Protein AF-0000000066325131 (afdb_homodimer)

Solvent-accessible surface area (backbone atoms only — not comparable to full-atom values): 12043 Å² total; per-residue (Å²): 128,71,64,37,83,42,82,44,78,46,87,91,38,82,44,80,43,70,42,31,76,89,44,47,67,56,50,52,51,15,43,53,51,50,37,52,50,49,52,54,47,31,70,72,68,66,55,76,54,61,57,61,45,47,51,54,47,33,35,52,47,41,39,50,35,54,53,43,50,50,51,32,51,50,40,51,52,49,38,51,51,51,50,50,51,42,52,51,51,49,51,53,53,50,54,56,50,54,57,51,56,65,68,64,58,72,80,78,123,128,70,65,38,82,41,80,42,75,46,87,92,36,82,43,78,44,74,43,31,77,91,44,47,66,56,50,50,49,16,42,52,50,49,36,51,49,48,53,51,47,31,70,73,68,65,54,77,54,62,58,61,45,46,51,52,49,32,35,51,48,42,38,49,35,54,51,42,52,50,53,32,50,51,42,51,51,51,39,52,53,51,51,50,50,42,53,50,52,50,51,52,52,50,54,56,50,55,56,50,57,66,68,62,58,74,80,80,122

Sequence (218 aa):
MSAQPVDIQIFGRSLRVNCPPEQRDALNQAADELNQRLQDLKVRTRVTNTEQLVFIAALNICYELAQEKVKTRDYAANMEQRIRMLQQTIEQALLEQGRISERAEPKFEMSAQPVDIQIFGRSLRVNCPPEQRDALNQAADELNQRLQDLKVRTRVTNTEQLVFIAALNICYELAQEKVKTRDYAANMEQRIRMLQQTIEQALLEQGRISERAEPKFE

Radius of gyration: 28.04 Å; Cα contacts (8 Å, |Δi|>4): 199; chains: 2; bounding box: 51×92×58 Å

InterPro domains:
  IPR007838 Cell division protein ZapA-like [PF05164] (6-90)
  IPR007838 Cell division protein ZapA-like [PTHR34981] (1-102)
  IPR023771 Cell division protein ZapA, eubacteria [MF_02012] (1-109)
  IPR036192 Cell division protein ZapA-like superfamily [SSF102829] (6-94)
  IPR042233 Cell division protein ZapA, N-terminal [G3DSA:3.30.160.880] (1-47)

Nearest PDB structures (foldseek):
  4p1m-assembly1_A-2  TM=8.450E-01  e=9.666E-13  Escherichia coli
  4p1m-assembly1_B-2  TM=8.619E-01  e=3.207E-12  Escherichia coli
  1t3u-assembly1_D  TM=7.037E-01  e=2.549E-04  Pseudomonas aeruginosa PAO1
  1t3u-assembly1_C  TM=7.014E-01  e=2.549E-04  Pseudomonas aeruginosa PAO1
  8ipb-assembly1_ka  TM=4.561E-01  e=9.244E-01  Triticum aestivum

Foldseek 3Di:
DFWDWDWDDAPNDIDIDTDDPVCVVVVVVVRVVLNVLLVVQCVVVVDDDSVVSSVVSVVVVVVVVVVVVVVVVVVVVVVVVVVVVVVVVVVVVVVVVVVVVVVPPPPPD/DFWDWDWDDAPNDIDIDTDDPVCVVVVVVVRVVLNVLLVVQCVVVVDDDSVVSSVVSVVVVVVVVVVVVVVVVVVVVVVVVVVVVVVVVVVVVVVVVVVVVVVPPPPPD

Structure (mmCIF, N/CA/C/O backbone):
data_AF-0000000066325131-model_v1
#
loop_
_entity.id
_entity.type
_entity.pdbx_description
1 polymer 'Cell division protein ZapA'
#
loop_
_atom_site.group_PDB
_atom_site.id
_atom_site.type_symbol
_atom_site.label_atom_id
_atom_site.label_alt_id
_atom_site.label_comp_id
_atom_site.label_asym_id
_atom_site.label_entity_id
_atom_site.label_seq_id
_atom_site.pdbx_PDB_ins_code
_atom_site.Cartn_x
_atom_site.Cartn_y
_atom_site.Cartn_z
_atom_site.occupancy
_atom_site.B_iso_or_equiv
_atom_site.auth_seq_id
_atom_site.auth_comp_id
_atom_site.auth_asym_id
_atom_site.auth_atom_id
_atom_site.pdbx_PDB_model_num
ATOM 1 N N . MET A 1 1 ? 25.656 0.29 -2.34 1 62.19 1 MET A N 1
ATOM 2 C CA . MET A 1 1 ? 25.891 -1.152 -2.365 1 62.19 1 MET A CA 1
ATOM 3 C C . MET A 1 1 ? 24.922 -1.837 -3.32 1 62.19 1 MET A C 1
ATOM 5 O O . MET A 1 1 ? 23.766 -1.401 -3.467 1 62.19 1 MET A O 1
ATOM 9 N N . SER A 1 2 ? 25.391 -2.732 -4.234 1 83.12 2 SER A N 1
ATOM 10 C CA . SER A 1 2 ? 24.688 -3.26 -5.402 1 83.12 2 SER A CA 1
ATOM 11 C C . SER A 1 2 ? 23.688 -4.34 -5.004 1 83.12 2 SER A C 1
ATOM 13 O O . SER A 1 2 ? 23.828 -4.969 -3.955 1 83.12 2 SER A O 1
ATOM 15 N N . ALA A 1 3 ? 22.625 -4.469 -5.629 1 87.38 3 ALA A N 1
ATOM 16 C CA . ALA A 1 3 ? 21.625 -5.516 -5.402 1 87.38 3 ALA A CA 1
ATOM 17 C C . ALA A 1 3 ? 22.25 -6.902 -5.555 1 87.38 3 ALA A C 1
ATOM 19 O O . ALA A 1 3 ? 23.094 -7.117 -6.426 1 87.38 3 ALA A O 1
ATOM 20 N N . GLN A 1 4 ? 22.094 -7.738 -4.527 1 91.56 4 GLN A N 1
ATOM 21 C CA . GLN A 1 4 ? 22.578 -9.117 -4.539 1 91.56 4 GLN A CA 1
ATOM 22 C C . GLN A 1 4 ? 21.406 -10.102 -4.527 1 91.56 4 GLN A C 1
ATOM 24 O O . GLN A 1 4 ? 20.359 -9.82 -3.955 1 91.56 4 GLN A O 1
ATOM 29 N N . PRO A 1 5 ? 21.703 -11.258 -5.102 1 94.12 5 PRO A N 1
ATOM 30 C CA . PRO A 1 5 ? 20.641 -12.266 -5.086 1 94.12 5 PRO A CA 1
ATOM 31 C C . PRO A 1 5 ? 20.375 -12.828 -3.691 1 94.12 5 PRO A C 1
ATOM 33 O O . PRO A 1 5 ? 21.328 -13.125 -2.953 1 94.12 5 PRO A O 1
ATOM 36 N N . VAL A 1 6 ? 19.141 -12.93 -3.328 1 95 6 VAL A N 1
ATOM 37 C CA . VAL A 1 6 ? 18.703 -13.469 -2.043 1 95 6 VAL A CA 1
ATOM 38 C C . VAL A 1 6 ? 17.656 -14.547 -2.264 1 95 6 VAL A C 1
ATOM 40 O O . VAL A 1 6 ? 16.688 -14.336 -2.998 1 95 6 VAL A O 1
ATOM 43 N N . ASP A 1 7 ? 17.859 -15.703 -1.627 1 95.06 7 ASP A N 1
ATOM 44 C CA . ASP A 1 7 ? 16.875 -16.781 -1.665 1 95.06 7 ASP A CA 1
ATOM 45 C C . ASP A 1 7 ? 15.867 -16.625 -0.532 1 95.06 7 ASP A C 1
ATOM 47 O O . ASP A 1 7 ? 16.25 -16.5 0.634 1 95.06 7 ASP A O 1
ATOM 51 N N . ILE A 1 8 ? 14.586 -16.703 -0.924 1 95.31 8 ILE A N 1
ATOM 52 C CA . ILE A 1 8 ? 13.547 -16.562 0.093 1 95.31 8 ILE A CA 1
ATOM 53 C C . ILE A 1 8 ? 12.477 -17.641 -0.123 1 95.31 8 ILE A C 1
ATOM 55 O O . ILE A 1 8 ? 12.242 -18.062 -1.254 1 95.31 8 ILE A O 1
ATOM 59 N N . GLN A 1 9 ? 11.953 -18.094 1.03 1 95.75 9 GLN A N 1
ATOM 60 C CA . GLN A 1 9 ? 10.867 -19.062 0.999 1 95.75 9 GLN A CA 1
ATOM 61 C C . GLN A 1 9 ? 9.531 -18.406 1.348 1 95.75 9 GLN A C 1
ATOM 63 O O . GLN A 1 9 ? 9.391 -17.797 2.408 1 95.75 9 GLN A O 1
ATOM 68 N N . ILE A 1 10 ? 8.617 -18.562 0.45 1 97.19 10 ILE A N 1
ATOM 69 C CA . ILE A 1 10 ? 7.285 -18.016 0.685 1 97.19 10 ILE A CA 1
ATOM 70 C C . ILE A 1 10 ? 6.223 -19.062 0.383 1 97.19 10 ILE A C 1
ATOM 72 O O . ILE A 1 10 ? 6.105 -19.531 -0.755 1 97.19 10 ILE A O 1
ATOM 76 N N . PHE A 1 11 ? 5.398 -19.391 1.372 1 97.31 11 PHE A N 1
ATOM 77 C CA . PHE A 1 11 ? 4.27 -20.297 1.243 1 97.31 11 PHE A CA 1
ATOM 78 C C . PHE A 1 11 ? 4.699 -21.609 0.583 1 97.31 11 PHE A C 1
ATOM 80 O O . PHE A 1 11 ? 4.043 -22.078 -0.345 1 97.31 11 PHE A O 1
ATOM 87 N N . GLY A 1 12 ? 5.859 -22.047 0.959 1 94.62 12 GLY A N 1
ATOM 88 C CA . GLY A 1 12 ? 6.383 -23.328 0.502 1 94.62 12 GLY A CA 1
ATOM 89 C C . GLY A 1 12 ? 7.121 -23.234 -0.819 1 94.62 12 GLY A C 1
ATOM 90 O O . GLY A 1 12 ? 7.574 -24.234 -1.36 1 94.62 12 GLY A O 1
ATOM 91 N N . ARG A 1 13 ? 7.25 -21.984 -1.302 1 95.56 13 ARG A N 1
ATOM 92 C CA . ARG A 1 13 ? 7.949 -21.781 -2.566 1 95.56 13 ARG A CA 1
ATOM 93 C C . ARG A 1 13 ? 9.273 -21.062 -2.348 1 95.56 13 ARG A C 1
ATOM 95 O O . ARG A 1 13 ? 9.359 -20.141 -1.526 1 95.56 13 ARG A O 1
ATOM 102 N N . SER A 1 14 ? 10.258 -21.516 -3.135 1 95 14 SER A N 1
ATOM 103 C CA . SER A 1 14 ? 11.555 -20.859 -3.09 1 95 14 SER A CA 1
ATOM 104 C C . SER A 1 14 ? 11.695 -19.844 -4.215 1 95 14 SER A C 1
ATOM 106 O O . SER A 1 14 ? 11.477 -20.156 -5.383 1 95 14 SER A O 1
ATOM 108 N N . LEU A 1 15 ? 12.078 -18.594 -3.836 1 94.81 15 LEU A N 1
ATOM 109 C CA . LEU A 1 15 ? 12.234 -17.5 -4.781 1 94.81 15 LEU A CA 1
ATOM 110 C C . LEU A 1 15 ? 13.617 -16.859 -4.652 1 94.81 15 LEU A C 1
ATOM 112 O O . LEU A 1 15 ? 14.164 -16.781 -3.549 1 94.81 15 LEU A O 1
ATOM 116 N N . ARG A 1 16 ? 14.164 -16.547 -5.766 1 93.38 16 ARG A N 1
ATOM 117 C CA . ARG A 1 16 ? 15.406 -15.773 -5.785 1 93.38 16 ARG A CA 1
ATOM 118 C C . ARG A 1 16 ? 15.156 -14.344 -6.242 1 93.38 16 ARG A C 1
ATOM 120 O O . ARG A 1 16 ? 14.633 -14.117 -7.34 1 93.38 16 ARG A O 1
ATOM 127 N N . VAL A 1 17 ? 15.469 -13.367 -5.387 1 94.44 17 VAL A N 1
ATOM 128 C CA . VAL A 1 17 ? 15.219 -11.961 -5.703 1 94.44 17 VAL A CA 1
ATOM 129 C C . VAL A 1 17 ? 16.484 -11.141 -5.43 1 94.44 17 VAL A C 1
ATOM 131 O O . VAL A 1 17 ? 17.266 -11.477 -4.539 1 94.44 17 VAL A O 1
ATOM 134 N N . ASN A 1 18 ? 16.719 -10.094 -6.234 1 93.44 18 ASN A N 1
ATOM 135 C CA . ASN A 1 18 ? 17.828 -9.18 -6.004 1 93.44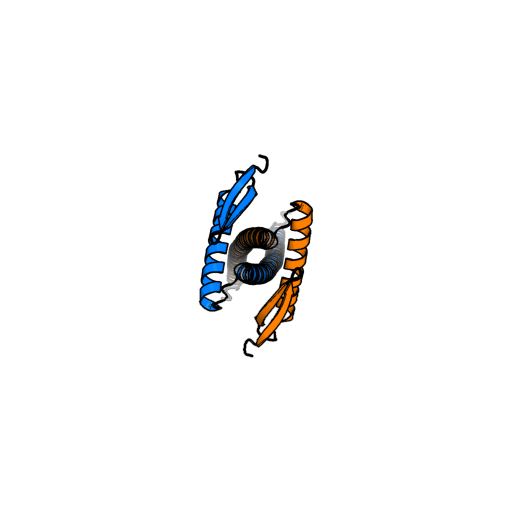 18 ASN A CA 1
ATOM 136 C C . ASN A 1 18 ? 17.469 -8.086 -5.004 1 93.44 18 ASN A C 1
ATOM 138 O O . ASN A 1 18 ? 16.438 -7.426 -5.148 1 93.44 18 ASN A O 1
ATOM 142 N N . CYS A 1 19 ? 18.297 -7.93 -3.988 1 94.94 19 CYS A N 1
ATOM 143 C CA . CYS A 1 19 ? 17.984 -6.969 -2.932 1 94.94 19 CYS A CA 1
ATOM 144 C C . CYS A 1 19 ? 19.266 -6.34 -2.385 1 94.94 19 CYS A C 1
ATOM 146 O O . CYS A 1 19 ? 20.234 -7.047 -2.088 1 94.94 19 CYS A O 1
ATOM 148 N N . PRO A 1 20 ? 19.266 -5.051 -2.311 1 93.81 20 PRO A N 1
ATOM 149 C CA . PRO A 1 20 ? 20.375 -4.438 -1.59 1 93.81 20 PRO A CA 1
ATOM 150 C C . PRO A 1 20 ? 20.453 -4.887 -0.133 1 93.81 20 PRO A C 1
ATOM 152 O O . PRO A 1 20 ? 19.422 -5.09 0.513 1 93.81 20 PRO A O 1
ATOM 155 N N . PRO A 1 21 ? 21.703 -4.973 0.387 1 93.5 21 PRO A N 1
ATOM 156 C CA . PRO A 1 21 ? 21.875 -5.461 1.758 1 93.5 21 PRO A CA 1
ATOM 157 C C . PRO A 1 21 ? 21.109 -4.629 2.781 1 93.5 21 PRO A C 1
ATOM 159 O O . PRO A 1 21 ? 20.594 -5.172 3.762 1 93.5 21 PRO A O 1
ATOM 162 N N . GLU A 1 22 ? 20.953 -3.422 2.523 1 93.81 22 GLU A N 1
ATOM 163 C CA . GLU A 1 22 ? 20.297 -2.521 3.471 1 93.81 22 GLU A CA 1
ATOM 164 C C . GLU A 1 22 ? 18.781 -2.725 3.477 1 93.81 22 GLU A C 1
ATOM 166 O O . GLU A 1 22 ? 18.094 -2.246 4.375 1 93.81 22 GLU A O 1
ATOM 171 N N . GLN A 1 23 ? 18.25 -3.465 2.521 1 94.25 23 GLN A N 1
ATOM 172 C CA . GLN A 1 23 ? 16.812 -3.67 2.412 1 94.25 23 GLN A CA 1
ATOM 173 C C . GLN A 1 23 ? 16.422 -5.105 2.766 1 94.25 23 GLN A C 1
ATOM 175 O O . GLN A 1 23 ? 15.273 -5.504 2.611 1 94.25 23 GLN A O 1
ATOM 180 N N . ARG A 1 24 ? 17.312 -5.828 3.275 1 94.81 24 ARG A N 1
ATOM 181 C CA . ARG A 1 24 ? 17.078 -7.242 3.547 1 94.81 24 ARG A CA 1
ATOM 182 C C . ARG A 1 24 ? 15.992 -7.426 4.605 1 94.81 24 ARG A C 1
ATOM 184 O O . ARG A 1 24 ? 15.125 -8.289 4.473 1 94.81 24 ARG A O 1
ATOM 191 N N . ASP A 1 25 ? 16.062 -6.66 5.625 1 96.06 25 ASP A N 1
ATOM 192 C CA . ASP A 1 25 ? 15.055 -6.754 6.68 1 96.06 25 ASP A CA 1
ATOM 193 C C . ASP A 1 25 ? 13.664 -6.43 6.141 1 96.06 25 ASP A C 1
ATOM 195 O O . ASP A 1 25 ? 12.688 -7.109 6.473 1 96.06 25 ASP A O 1
ATOM 199 N N . ALA A 1 26 ? 13.617 -5.406 5.348 1 96.38 26 ALA A N 1
ATOM 200 C CA . ALA A 1 26 ? 12.344 -5.016 4.746 1 96.38 26 ALA A CA 1
ATOM 201 C C . ALA A 1 26 ? 11.805 -6.117 3.834 1 96.38 26 ALA A C 1
ATOM 203 O O . ALA A 1 26 ? 10.602 -6.375 3.807 1 96.38 26 ALA A O 1
ATOM 204 N N . LEU A 1 27 ? 12.695 -6.75 3.148 1 96.62 27 LEU A N 1
ATOM 205 C CA . LEU A 1 27 ? 12.312 -7.863 2.287 1 96.62 27 LEU A CA 1
ATOM 206 C C . LEU A 1 27 ? 11.727 -9.008 3.107 1 96.62 27 LEU A C 1
ATOM 208 O O . LEU A 1 27 ? 10.68 -9.555 2.752 1 96.62 27 LEU A O 1
ATOM 212 N N . ASN A 1 28 ? 12.352 -9.32 4.152 1 96.88 28 ASN A N 1
ATOM 213 C CA . ASN A 1 28 ? 11.875 -10.398 5.016 1 96.88 28 ASN A CA 1
ATOM 214 C C . ASN A 1 28 ? 10.523 -10.062 5.629 1 96.88 28 ASN A C 1
ATOM 216 O O . ASN A 1 28 ? 9.664 -10.938 5.758 1 96.88 28 ASN A O 1
ATOM 220 N N . GLN A 1 29 ? 10.352 -8.906 5.98 1 97.62 29 GLN A N 1
ATOM 221 C CA . GLN A 1 29 ? 9.07 -8.477 6.531 1 97.62 29 GLN A CA 1
ATOM 222 C C . GLN A 1 29 ? 7.961 -8.602 5.496 1 97.62 29 GLN A C 1
ATOM 224 O O . GLN A 1 29 ? 6.852 -9.039 5.82 1 97.62 29 GLN A O 1
ATOM 229 N N . ALA A 1 30 ? 8.281 -8.18 4.305 1 98.19 30 ALA A N 1
ATOM 230 C CA . ALA A 1 30 ? 7.312 -8.312 3.221 1 98.19 30 ALA A CA 1
ATOM 231 C C . ALA A 1 30 ? 6.949 -9.773 2.984 1 98.19 30 ALA A C 1
ATOM 233 O O . ALA A 1 30 ? 5.777 -10.102 2.773 1 98.19 30 ALA A O 1
ATOM 234 N N . ALA A 1 31 ? 7.934 -10.625 3.051 1 98.25 31 ALA A N 1
ATOM 235 C CA . ALA A 1 31 ? 7.711 -12.055 2.881 1 98.25 31 ALA A CA 1
ATOM 236 C C . ALA A 1 31 ? 6.812 -12.609 3.982 1 98.25 31 ALA A C 1
ATOM 238 O O . ALA A 1 31 ? 5.898 -13.391 3.715 1 98.25 31 ALA A O 1
ATOM 239 N N . ASP A 1 32 ? 7.113 -12.195 5.156 1 98.06 32 ASP A N 1
ATOM 240 C CA . ASP A 1 32 ? 6.312 -12.625 6.297 1 98.06 32 ASP A CA 1
ATOM 241 C C . ASP A 1 32 ? 4.863 -12.172 6.152 1 98.06 32 ASP A C 1
ATOM 243 O O . ASP A 1 32 ? 3.936 -12.938 6.41 1 98.06 32 ASP A O 1
ATOM 247 N N . GLU A 1 33 ? 4.676 -10.984 5.781 1 98.44 33 GLU A N 1
ATOM 248 C CA . GLU A 1 33 ? 3.334 -10.453 5.566 1 98.44 33 GLU A CA 1
ATOM 249 C C . GLU A 1 33 ? 2.594 -11.227 4.484 1 98.44 33 GLU A C 1
ATOM 251 O O . GLU A 1 33 ? 1.43 -11.594 4.66 1 98.44 33 GLU A O 1
ATOM 256 N N . LEU A 1 34 ? 3.299 -11.445 3.406 1 98.69 34 LEU A N 1
ATOM 257 C CA . LEU A 1 34 ? 2.676 -12.188 2.312 1 98.69 34 LEU A CA 1
ATOM 258 C C . LEU A 1 34 ? 2.309 -13.602 2.754 1 98.69 34 LEU A C 1
ATOM 260 O O . LEU A 1 34 ? 1.216 -14.086 2.451 1 98.69 34 LEU A O 1
ATOM 264 N N . ASN A 1 35 ? 3.18 -14.242 3.484 1 98.56 35 ASN A N 1
ATOM 265 C CA . ASN A 1 35 ? 2.906 -15.57 4.012 1 98.56 35 ASN A CA 1
ATOM 266 C C . ASN A 1 35 ? 1.643 -15.586 4.867 1 98.56 35 ASN A C 1
ATOM 268 O O . ASN A 1 35 ? 0.793 -16.469 4.711 1 98.56 35 ASN A O 1
ATOM 272 N N . GLN A 1 36 ? 1.579 -14.656 5.711 1 98.38 36 GLN A N 1
ATOM 273 C CA . GLN A 1 36 ? 0.423 -14.555 6.598 1 98.38 36 GLN A CA 1
ATOM 274 C C . GLN A 1 36 ? -0.857 -14.312 5.805 1 98.38 36 GLN A C 1
ATOM 276 O O . GLN A 1 36 ? -1.889 -14.93 6.074 1 98.38 36 GLN A O 1
ATOM 281 N N . ARG A 1 37 ? -0.803 -13.461 4.832 1 98.25 37 ARG A N 1
ATOM 282 C CA . ARG A 1 37 ? -1.961 -13.141 4 1 98.25 37 ARG A CA 1
ATOM 283 C C . ARG A 1 37 ? -2.434 -14.367 3.229 1 98.25 37 ARG A C 1
ATOM 285 O O . ARG A 1 37 ? -3.637 -14.602 3.107 1 98.25 37 ARG A O 1
ATOM 292 N N . LEU A 1 38 ? -1.464 -15.055 2.721 1 98.5 38 LEU A N 1
ATOM 293 C CA . LEU A 1 38 ? -1.806 -16.25 1.966 1 98.5 38 LEU A CA 1
ATOM 294 C C . LEU A 1 38 ? -2.447 -17.297 2.871 1 98.5 38 LEU A C 1
ATOM 296 O O . LEU A 1 38 ? -3.432 -17.938 2.488 1 98.5 38 LEU A O 1
ATOM 300 N N . GLN A 1 39 ? -1.903 -17.469 4.047 1 97.88 39 GLN A N 1
ATOM 301 C CA . GLN A 1 39 ? -2.469 -18.406 5.008 1 97.88 39 GLN A CA 1
ATOM 302 C C . GLN A 1 39 ? -3.896 -18.016 5.379 1 97.88 39 GLN A C 1
ATOM 304 O O . GLN A 1 39 ? -4.801 -18.859 5.344 1 97.88 39 GLN A O 1
ATOM 309 N N . ASP A 1 40 ? -4.145 -16.828 5.703 1 98.06 40 ASP A N 1
ATOM 310 C CA . ASP A 1 40 ? -5.473 -16.328 6.062 1 98.06 40 ASP A CA 1
ATOM 311 C C . ASP A 1 40 ? -6.457 -16.516 4.91 1 98.06 40 ASP A C 1
ATOM 313 O O . ASP A 1 40 ? -7.598 -16.938 5.121 1 98.06 40 ASP A O 1
ATOM 317 N N . LEU A 1 41 ? -5.98 -16.109 3.748 1 97.56 41 LEU A N 1
ATOM 318 C CA . LEU A 1 41 ? -6.816 -16.188 2.557 1 97.56 41 LEU A CA 1
ATOM 319 C C . LEU A 1 41 ? -7.215 -17.641 2.266 1 97.56 41 LEU A C 1
ATOM 321 O O . LEU A 1 41 ? -8.359 -17.906 1.9 1 97.56 41 LEU A O 1
ATOM 325 N N . LYS A 1 42 ? -6.254 -18.516 2.406 1 97.25 42 LYS A N 1
ATOM 326 C CA . LYS A 1 42 ? -6.523 -19.938 2.197 1 97.25 42 LYS A CA 1
ATOM 327 C C . LYS A 1 42 ? -7.625 -20.438 3.131 1 97.25 42 LYS A C 1
ATOM 329 O O . LYS A 1 42 ? -8.547 -21.125 2.697 1 97.25 42 LYS A O 1
ATOM 334 N N . VAL A 1 43 ? -7.516 -20.078 4.398 1 96.75 43 VAL A N 1
ATOM 335 C CA . VAL A 1 43 ? -8.477 -20.516 5.406 1 96.75 43 VAL A CA 1
ATOM 336 C C . VAL A 1 43 ? -9.852 -19.906 5.098 1 96.75 43 VAL A C 1
ATOM 338 O O . VAL A 1 43 ? -10.867 -20.609 5.152 1 96.75 43 VAL A O 1
ATOM 341 N N . ARG A 1 44 ? -9.891 -18.75 4.707 1 94.69 44 ARG A N 1
ATOM 342 C CA . ARG A 1 44 ? -11.141 -18.031 4.512 1 94.69 44 ARG A CA 1
ATOM 343 C C . ARG A 1 44 ? -11.836 -18.469 3.229 1 94.69 44 ARG A C 1
ATOM 345 O O . ARG A 1 44 ? -13.07 -18.516 3.174 1 94.69 44 ARG A O 1
ATOM 352 N N . THR A 1 45 ? -11.133 -18.703 2.182 1 93.25 45 THR A N 1
ATOM 353 C CA . THR A 1 45 ? -11.727 -18.906 0.865 1 93.25 45 THR A CA 1
ATOM 354 C C . THR A 1 45 ? -11.742 -20.375 0.495 1 93.25 45 THR A C 1
ATOM 356 O O . THR A 1 45 ? -12.453 -20.797 -0.426 1 93.25 45 THR A O 1
ATOM 359 N N . ARG A 1 46 ? -10.852 -21.266 1.096 1 92.19 46 ARG A N 1
ATOM 360 C CA . ARG A 1 46 ? -10.695 -22.688 0.835 1 92.19 46 ARG A CA 1
ATOM 361 C C . ARG A 1 46 ? -10.133 -22.938 -0.56 1 92.19 46 ARG A C 1
ATOM 363 O O . ARG A 1 46 ? -10.297 -24.016 -1.121 1 92.19 46 ARG A O 1
ATOM 370 N N . VAL A 1 47 ? -9.617 -21.828 -1.124 1 93.38 47 VAL A N 1
ATOM 371 C CA . VAL A 1 47 ? -8.891 -21.984 -2.379 1 93.38 47 VAL A CA 1
ATOM 372 C C . VAL A 1 47 ? -7.645 -22.844 -2.154 1 93.38 47 VAL A C 1
ATOM 374 O O . VAL A 1 47 ? -6.84 -22.562 -1.264 1 93.38 47 VAL A O 1
ATOM 377 N N . THR A 1 48 ? -7.488 -23.844 -2.957 1 92.25 48 THR A N 1
ATOM 378 C CA . THR A 1 48 ? -6.387 -24.766 -2.727 1 92.25 48 THR A CA 1
ATOM 379 C C . THR A 1 48 ? -5.293 -24.578 -3.773 1 92.25 48 THR A C 1
ATOM 381 O O . THR A 1 48 ? -4.125 -24.891 -3.521 1 92.25 48 THR A O 1
ATOM 384 N N . ASN A 1 49 ? -5.652 -24.078 -4.93 1 95.06 49 ASN A N 1
ATOM 385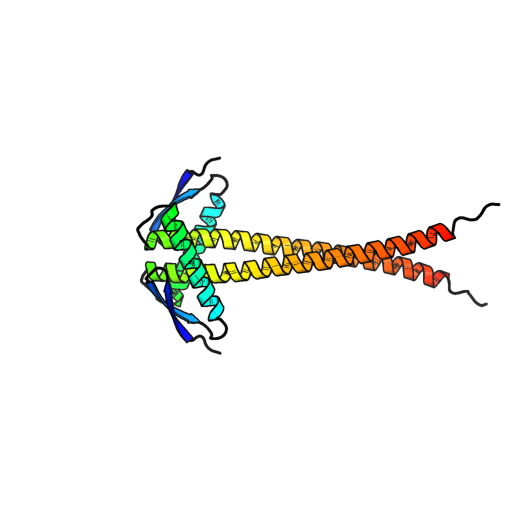 C CA . ASN A 1 49 ? -4.66 -23.781 -5.957 1 95.06 49 ASN A CA 1
ATOM 386 C C . ASN A 1 49 ? -3.775 -22.609 -5.562 1 95.06 49 ASN A C 1
ATOM 388 O O . ASN A 1 49 ? -4.258 -21.484 -5.426 1 95.06 49 ASN A O 1
ATOM 392 N N . THR A 1 50 ? -2.521 -22.828 -5.387 1 96.25 50 THR A N 1
ATOM 393 C CA . THR A 1 50 ? -1.586 -21.828 -4.871 1 96.25 50 THR A CA 1
ATOM 394 C C . THR A 1 50 ? -1.479 -20.641 -5.824 1 96.25 50 THR A C 1
ATOM 396 O O . THR A 1 50 ? -1.456 -19.484 -5.383 1 96.25 50 THR A O 1
ATOM 399 N N . GLU A 1 51 ? -1.378 -20.938 -7.109 1 96.44 51 GLU A N 1
ATOM 400 C CA . GLU A 1 51 ? -1.287 -19.859 -8.086 1 96.44 51 GLU A CA 1
ATOM 401 C C . GLU A 1 51 ? -2.486 -18.922 -7.98 1 96.44 51 GLU A C 1
ATOM 403 O O . GLU A 1 51 ? -2.326 -17.703 -7.973 1 96.44 51 GLU A O 1
ATOM 408 N N . GLN A 1 52 ? -3.664 -19.516 -7.906 1 96.5 52 GLN A N 1
ATOM 409 C CA . GLN A 1 52 ? -4.875 -18.719 -7.766 1 96.5 52 GLN A CA 1
ATOM 410 C C . GLN A 1 52 ? -4.867 -17.922 -6.461 1 96.5 52 GLN A C 1
ATOM 412 O O . GLN A 1 52 ? -5.234 -16.75 -6.438 1 96.5 52 GLN A O 1
ATOM 417 N N . LEU A 1 53 ? -4.441 -18.578 -5.445 1 97.5 53 LEU A N 1
ATOM 418 C CA . LEU A 1 53 ? -4.379 -17.953 -4.125 1 97.5 53 LEU A CA 1
ATOM 419 C C . LEU A 1 53 ? -3.486 -16.719 -4.152 1 97.5 53 LEU A C 1
ATOM 421 O O . LEU A 1 53 ? -3.863 -15.672 -3.631 1 97.5 53 LEU A O 1
ATOM 425 N N . VAL A 1 54 ? -2.32 -16.828 -4.738 1 98.44 54 VAL A N 1
ATOM 426 C CA . VAL A 1 54 ? -1.374 -15.711 -4.734 1 98.44 54 VAL A CA 1
ATOM 427 C C . VAL A 1 54 ? -1.891 -14.586 -5.633 1 98.44 54 VAL A C 1
ATOM 429 O O . VAL A 1 54 ? -1.683 -13.406 -5.34 1 98.44 54 VAL A O 1
ATOM 432 N N . PHE A 1 55 ? -2.609 -14.891 -6.703 1 98.5 55 PHE A N 1
ATOM 433 C CA . PHE A 1 55 ? -3.227 -13.859 -7.531 1 98.5 55 PHE A CA 1
ATOM 434 C C . PHE A 1 55 ? -4.23 -13.047 -6.723 1 98.5 55 PHE A C 1
ATOM 436 O O . PHE A 1 55 ? -4.234 -11.812 -6.785 1 98.5 55 PHE A O 1
ATOM 443 N N . ILE A 1 56 ? -5.02 -13.727 -5.992 1 97.88 56 ILE A N 1
ATOM 444 C CA . ILE A 1 56 ? -6.047 -13.055 -5.203 1 97.88 56 ILE A CA 1
ATOM 445 C C . ILE A 1 56 ? -5.387 -12.172 -4.141 1 97.88 56 ILE A C 1
ATOM 447 O O . ILE A 1 56 ? -5.789 -11.023 -3.936 1 97.88 56 ILE A O 1
ATOM 451 N N . ALA A 1 57 ? -4.375 -12.695 -3.51 1 98.44 57 ALA A N 1
ATOM 452 C CA . ALA A 1 57 ? -3.652 -11.922 -2.504 1 98.44 57 ALA A CA 1
ATOM 453 C C . ALA A 1 57 ? -3.02 -10.672 -3.121 1 98.44 57 ALA A C 1
ATOM 455 O O . ALA A 1 57 ? -3.119 -9.578 -2.562 1 98.44 57 ALA A O 1
ATOM 456 N N . ALA A 1 58 ? -2.357 -10.883 -4.23 1 98.75 58 ALA A N 1
ATOM 457 C CA . ALA A 1 58 ? -1.707 -9.773 -4.922 1 98.75 58 ALA A CA 1
ATOM 458 C C . ALA A 1 58 ? -2.719 -8.695 -5.309 1 98.75 58 ALA A C 1
ATOM 460 O O . ALA A 1 58 ? -2.453 -7.5 -5.164 1 98.75 58 ALA A O 1
ATOM 461 N N . LEU A 1 59 ? -3.836 -9.148 -5.773 1 98.19 59 LEU A N 1
ATOM 462 C CA . LEU A 1 59 ? -4.918 -8.234 -6.125 1 98.19 59 LEU A CA 1
ATOM 463 C C . LEU A 1 59 ? -5.367 -7.434 -4.91 1 98.19 59 LEU A C 1
ATOM 465 O O . LEU A 1 59 ? -5.5 -6.207 -4.984 1 98.19 59 LEU A O 1
ATOM 469 N N . ASN A 1 60 ? -5.59 -8.109 -3.857 1 97.56 60 ASN A N 1
ATOM 470 C CA . ASN A 1 60 ? -6.004 -7.453 -2.621 1 97.56 60 ASN A CA 1
ATOM 471 C C . ASN A 1 60 ? -4.969 -6.438 -2.148 1 97.56 60 ASN A C 1
ATOM 473 O O . ASN A 1 60 ? -5.32 -5.34 -1.716 1 97.56 60 ASN A O 1
ATOM 477 N N . ILE A 1 61 ? -3.746 -6.82 -2.256 1 98.69 61 ILE A N 1
ATOM 478 C CA . ILE A 1 61 ? -2.678 -5.938 -1.803 1 98.69 61 ILE A CA 1
ATOM 479 C C . ILE A 1 61 ? -2.604 -4.711 -2.709 1 98.69 61 ILE A C 1
ATOM 481 O O . ILE A 1 61 ? -2.357 -3.598 -2.238 1 98.69 61 ILE A O 1
ATOM 485 N N . CYS A 1 62 ? -2.773 -4.879 -4.004 1 98.62 62 CYS A N 1
ATOM 486 C CA . CYS A 1 62 ? -2.846 -3.75 -4.926 1 98.62 62 CYS A CA 1
ATOM 487 C C . CYS A 1 62 ? -3.951 -2.783 -4.512 1 98.62 62 CYS A C 1
ATOM 489 O O . CYS A 1 62 ? -3.746 -1.568 -4.508 1 98.62 62 CYS A O 1
ATOM 491 N N . TYR A 1 63 ? -5.07 -3.338 -4.188 1 97.75 63 TYR A N 1
ATOM 492 C CA . TYR A 1 63 ? -6.203 -2.535 -3.74 1 97.75 63 TYR A CA 1
ATOM 493 C C . TYR A 1 63 ? -5.855 -1.746 -2.484 1 97.75 63 TYR A C 1
ATOM 495 O O . TYR A 1 63 ? -6.094 -0.538 -2.416 1 97.75 63 TYR A O 1
ATOM 503 N N . GLU A 1 64 ? -5.277 -2.359 -1.537 1 98.12 64 GLU A N 1
ATOM 504 C CA . GLU A 1 64 ? -4.895 -1.728 -0.278 1 98.12 64 GLU A CA 1
ATOM 505 C C . GLU A 1 64 ? -3.836 -0.649 -0.5 1 98.12 64 GLU A C 1
ATOM 507 O O . GLU A 1 64 ? -3.885 0.413 0.124 1 98.12 64 GLU A O 1
ATOM 512 N N . LEU A 1 65 ? -2.9 -0.944 -1.321 1 98.62 65 LEU A N 1
ATOM 513 C CA . LEU A 1 65 ? -1.86 0.029 -1.639 1 98.62 65 LEU A CA 1
ATOM 514 C C . LEU A 1 65 ? -2.463 1.287 -2.254 1 98.62 65 LEU A C 1
ATOM 516 O O . LEU A 1 65 ? -2.096 2.404 -1.88 1 98.62 65 LEU A O 1
ATOM 520 N N . ALA A 1 66 ? -3.4 1.089 -3.182 1 97.88 66 ALA A N 1
ATOM 521 C CA . ALA A 1 66 ? -4.074 2.225 -3.805 1 97.88 66 ALA A CA 1
ATOM 522 C C . ALA A 1 66 ? -4.812 3.064 -2.764 1 97.88 66 ALA A C 1
ATOM 524 O O . ALA A 1 66 ? -4.73 4.297 -2.781 1 97.88 66 ALA A O 1
ATOM 525 N N . GLN A 1 67 ? -5.492 2.396 -1.891 1 97.31 67 GLN A N 1
ATOM 526 C CA . GLN A 1 67 ? -6.207 3.098 -0.83 1 97.31 67 GLN A CA 1
ATOM 527 C C . GLN A 1 67 ? -5.238 3.854 0.077 1 97.31 67 GLN A C 1
ATOM 529 O O . GLN A 1 67 ? -5.512 4.988 0.478 1 97.31 67 GLN A O 1
ATOM 534 N N . GLU A 1 68 ? -4.102 3.199 0.374 1 98.12 68 GLU A N 1
ATOM 535 C CA . GLU A 1 68 ? -3.117 3.826 1.252 1 98.12 68 GLU A CA 1
ATOM 536 C C . GLU A 1 68 ? -2.506 5.062 0.601 1 98.12 68 GLU A C 1
ATOM 538 O O . GLU A 1 68 ? -2.242 6.059 1.276 1 98.12 68 GLU A O 1
ATOM 543 N N . LYS A 1 69 ? -2.303 5 -0.681 1 97.81 69 LYS A N 1
ATOM 544 C CA . LYS A 1 69 ? -1.771 6.141 -1.417 1 97.81 69 LYS A CA 1
ATOM 545 C C . LYS A 1 69 ? -2.74 7.32 -1.381 1 97.81 69 LYS A C 1
ATOM 547 O O . LYS A 1 69 ? -2.32 8.477 -1.283 1 97.81 69 LYS A O 1
ATOM 552 N N . VAL A 1 70 ? -3.998 7.012 -1.466 1 96.69 70 VAL A N 1
ATOM 553 C CA . VAL A 1 70 ? -5.02 8.055 -1.369 1 96.69 70 VAL A CA 1
ATOM 554 C C . VAL A 1 70 ? -4.953 8.711 0.007 1 96.69 70 VAL A C 1
ATOM 556 O O . VAL A 1 70 ? -5 9.938 0.116 1 96.69 70 VAL A O 1
ATOM 559 N N . LYS A 1 71 ? -4.859 7.914 1.078 1 96.31 71 LYS A N 1
ATOM 560 C CA . LYS A 1 71 ? -4.738 8.445 2.434 1 96.31 71 LYS A CA 1
ATOM 561 C C . LYS A 1 71 ? -3.523 9.352 2.566 1 96.31 71 LYS A C 1
ATOM 563 O O . LYS A 1 71 ? -3.611 10.438 3.148 1 96.31 71 LYS A O 1
ATOM 568 N N . THR A 1 72 ? -2.43 8.859 2.057 1 96.5 72 THR A N 1
ATOM 569 C CA . THR A 1 72 ? -1.188 9.617 2.119 1 96.5 72 THR A CA 1
ATOM 570 C C . THR A 1 72 ? -1.349 10.969 1.433 1 96.5 72 THR A C 1
ATOM 572 O O . THR A 1 72 ? -0.918 12 1.963 1 96.5 72 THR A O 1
ATOM 575 N N . ARG A 1 73 ? -1.965 10.953 0.296 1 95.81 73 ARG A N 1
ATOM 576 C CA . ARG A 1 73 ? -2.191 12.188 -0.449 1 95.81 73 ARG A CA 1
ATOM 577 C C . ARG A 1 73 ? -3.119 13.133 0.315 1 95.81 73 ARG A C 1
ATOM 579 O O . ARG A 1 73 ? -2.885 14.336 0.363 1 95.81 73 ARG A O 1
ATOM 586 N N . ASP A 1 74 ? -4.16 12.594 0.893 1 96 74 ASP A N 1
ATOM 587 C CA . ASP A 1 74 ? -5.109 13.391 1.664 1 96 74 ASP A CA 1
ATOM 588 C C . ASP A 1 74 ? -4.43 14.039 2.867 1 96 74 ASP A C 1
ATOM 590 O O . ASP A 1 74 ? -4.645 15.219 3.15 1 96 74 ASP A O 1
ATOM 594 N N . TYR A 1 75 ? -3.578 13.273 3.492 1 93.5 75 TYR A N 1
ATOM 595 C CA . TYR A 1 75 ? -2.875 13.805 4.656 1 93.5 75 TYR A CA 1
ATOM 596 C C . TYR A 1 75 ? -1.888 14.891 4.25 1 93.5 75 TYR A C 1
ATOM 598 O O . TYR A 1 75 ? -1.763 15.914 4.934 1 93.5 75 TYR A O 1
ATOM 606 N N . ALA A 1 76 ? -1.271 14.625 3.209 1 93.19 76 ALA A N 1
ATOM 607 C CA . ALA A 1 76 ? -0.325 15.617 2.707 1 93.19 76 ALA A CA 1
ATOM 608 C C . ALA A 1 76 ? -1.035 16.922 2.355 1 93.19 76 ALA A C 1
ATOM 610 O O . ALA A 1 76 ? -0.57 18.016 2.713 1 93.19 76 ALA A O 1
ATOM 611 N N . ALA A 1 77 ? -2.156 16.859 1.739 1 94 77 ALA A N 1
ATOM 612 C CA . ALA A 1 77 ? -2.928 18.047 1.34 1 94 77 ALA A CA 1
ATOM 613 C C . ALA A 1 77 ? -3.457 18.781 2.559 1 94 77 ALA A C 1
ATOM 615 O O . ALA A 1 77 ? -3.422 20.016 2.602 1 94 77 ALA A O 1
ATOM 616 N N . ASN A 1 78 ? -3.945 18.031 3.441 1 90.81 78 ASN A N 1
ATOM 617 C CA . ASN A 1 78 ? -4.453 18.641 4.672 1 90.81 78 ASN A CA 1
ATOM 618 C C . ASN A 1 78 ? -3.348 19.359 5.441 1 90.81 78 ASN A C 1
ATOM 620 O O . ASN A 1 78 ? -3.568 20.438 5.988 1 90.81 78 ASN A O 1
ATOM 624 N N . MET A 1 79 ? -2.211 18.734 5.504 1 88.81 79 MET A N 1
ATOM 625 C CA . MET A 1 79 ? -1.064 19.344 6.168 1 88.81 79 MET A CA 1
ATOM 626 C C . MET A 1 79 ? -0.688 20.656 5.5 1 88.81 79 MET A C 1
ATOM 628 O O . MET A 1 79 ? -0.41 21.656 6.18 1 88.81 79 MET A O 1
ATOM 632 N N . GLU A 1 80 ? -0.707 20.688 4.238 1 89.69 80 GLU A N 1
ATOM 633 C CA . GLU A 1 80 ? -0.392 21.906 3.496 1 89.69 80 GLU A CA 1
ATOM 634 C C . GLU A 1 80 ? -1.391 23.016 3.809 1 89.69 80 GLU A C 1
ATOM 636 O O . GLU A 1 80 ? -1.005 24.172 3.982 1 89.69 80 GLU A O 1
ATOM 641 N N . GLN A 1 81 ? -2.6 22.625 3.885 1 88.56 81 GLN A N 1
ATOM 642 C CA . GLN A 1 81 ? -3.645 23.594 4.195 1 88.56 81 GLN A CA 1
ATOM 643 C C . GLN A 1 81 ? -3.471 24.156 5.605 1 88.56 81 GLN A C 1
ATOM 645 O O . GLN A 1 81 ? -3.623 25.359 5.824 1 88.56 81 GLN A O 1
ATOM 650 N N . ARG A 1 82 ? -3.162 23.328 6.52 1 83.69 82 ARG A N 1
ATOM 651 C CA . ARG A 1 82 ? -2.992 23.766 7.906 1 83.69 82 ARG A CA 1
ATOM 652 C C . ARG A 1 82 ? -1.758 24.641 8.062 1 83.69 82 ARG A C 1
ATOM 654 O O . ARG A 1 82 ? -1.771 25.609 8.82 1 83.69 82 ARG A O 1
ATOM 661 N N . ILE A 1 83 ? -0.741 24.281 7.352 1 85 83 ILE A N 1
ATOM 662 C CA . ILE A 1 83 ? 0.482 25.078 7.367 1 85 83 ILE A CA 1
ATOM 663 C C . ILE A 1 83 ? 0.2 26.469 6.812 1 85 83 ILE A C 1
ATOM 665 O O . ILE A 1 83 ? 0.648 27.469 7.375 1 85 83 ILE A O 1
ATOM 669 N N . ARG A 1 84 ? -0.535 26.531 5.812 1 87.5 84 ARG A N 1
ATOM 670 C CA . ARG A 1 84 ? -0.896 27.828 5.219 1 87.5 84 ARG A CA 1
ATOM 671 C C . ARG A 1 84 ? -1.719 28.656 6.191 1 87.5 84 ARG A C 1
ATOM 673 O O . ARG A 1 84 ? -1.488 29.859 6.332 1 87.5 84 ARG A O 1
ATOM 680 N N . MET A 1 85 ? -2.602 28.031 6.824 1 81.06 85 MET A N 1
ATOM 681 C CA . MET A 1 85 ? -3.43 28.719 7.801 1 81.06 85 MET A CA 1
ATOM 682 C C . MET A 1 85 ? -2.578 29.266 8.945 1 81.06 85 MET A C 1
ATOM 684 O O . MET A 1 85 ? -2.783 30.391 9.391 1 81.06 85 MET A O 1
ATOM 688 N N . LEU A 1 86 ? -1.653 28.469 9.43 1 79.94 86 LEU A N 1
ATOM 689 C CA . LEU A 1 86 ? -0.745 28.891 10.492 1 79.94 86 LEU A CA 1
ATOM 690 C C . LEU A 1 86 ? 0.105 30.078 10.039 1 79.94 86 LEU A C 1
ATOM 692 O O . LEU A 1 86 ? 0.296 31.031 10.797 1 79.94 86 LEU A O 1
ATOM 696 N N . GLN A 1 87 ? 0.63 29.922 8.867 1 82.81 87 GLN A N 1
ATOM 697 C CA . GLN A 1 87 ? 1.439 31 8.312 1 82.81 87 GLN A CA 1
ATOM 698 C C . GLN A 1 87 ? 0.645 32.312 8.242 1 82.81 87 GLN A C 1
ATOM 700 O O . GLN A 1 87 ? 1.152 33.375 8.602 1 82.81 87 GLN A O 1
ATOM 705 N N . GLN A 1 88 ? -0.61 32.219 7.801 1 83.31 88 GLN A N 1
ATOM 706 C CA . GLN A 1 88 ? -1.473 33.375 7.695 1 83.31 88 GLN A CA 1
ATOM 707 C C . GLN A 1 88 ? -1.771 33.969 9.07 1 83.31 88 GLN A C 1
ATOM 709 O O . GLN A 1 88 ? -1.775 35.188 9.25 1 83.31 88 GLN A O 1
ATOM 714 N N . THR A 1 89 ? -2.01 33.094 10.023 1 75.88 89 THR A N 1
ATOM 715 C CA . THR A 1 89 ? -2.303 33.562 11.383 1 75.88 89 THR A CA 1
ATOM 716 C C . THR A 1 89 ? -1.098 34.25 11.992 1 75.88 89 THR A C 1
ATOM 718 O O . THR A 1 89 ? -1.244 35.281 12.648 1 75.88 89 THR A O 1
ATOM 721 N N . ILE A 1 90 ? 0.07 33.656 11.734 1 74.81 90 ILE A N 1
ATOM 722 C CA . ILE A 1 90 ? 1.314 34.25 12.234 1 74.81 90 ILE A CA 1
ATOM 723 C C . ILE A 1 90 ? 1.557 35.594 11.57 1 74.81 90 ILE A C 1
ATOM 725 O O . ILE A 1 90 ? 1.926 36.562 12.242 1 74.81 90 ILE A O 1
ATOM 729 N N . GLU A 1 91 ? 1.395 35.625 10.289 1 80 91 GLU A N 1
ATOM 730 C CA . GLU A 1 91 ? 1.573 36.875 9.555 1 80 91 GLU A CA 1
ATOM 731 C C . GLU A 1 91 ? 0.626 37.969 10.062 1 80 91 GLU A C 1
ATOM 733 O O . GLU A 1 91 ? 1.031 39.125 10.25 1 80 91 GLU A O 1
ATOM 738 N N . GLN A 1 92 ? -0.593 37.688 10.32 1 75.88 92 GLN A N 1
ATOM 739 C CA . GLN A 1 92 ? -1.587 38.625 10.828 1 75.88 92 GLN A CA 1
ATOM 740 C C . GLN A 1 92 ? -1.222 39.094 12.227 1 75.88 92 GLN A C 1
ATOM 742 O O . GLN A 1 92 ? -1.368 40.281 12.539 1 75.88 92 GLN A O 1
ATOM 747 N N . ALA A 1 93 ? -0.766 38.156 13.055 1 71.25 93 ALA A N 1
ATOM 748 C CA . ALA A 1 93 ? -0.374 38.531 14.414 1 71.25 93 ALA A CA 1
ATOM 749 C C . ALA A 1 93 ? 0.824 39.469 14.406 1 71.25 93 ALA A C 1
ATOM 751 O O . ALA A 1 93 ? 0.888 40.406 15.203 1 71.25 93 ALA A O 1
ATOM 752 N N . LEU A 1 94 ? 1.777 39.156 13.5 1 72.31 94 LEU A N 1
ATOM 753 C CA . LEU A 1 94 ? 2.979 39.969 13.383 1 72.31 94 LEU A CA 1
ATOM 754 C C . LEU A 1 94 ? 2.637 41.375 12.859 1 72.31 94 LEU A C 1
ATOM 756 O O . LEU A 1 94 ? 3.209 42.375 13.305 1 72.31 94 LEU A O 1
ATOM 760 N N . LEU A 1 95 ? 1.721 41.5 12.016 1 75.19 95 LEU A N 1
ATOM 761 C CA . LEU A 1 95 ? 1.27 42.781 11.484 1 75.19 95 LEU A CA 1
ATOM 762 C C . LEU A 1 95 ? 0.564 43.594 12.562 1 75.19 95 LEU A C 1
ATOM 764 O O . LEU A 1 95 ? 0.762 44.812 12.656 1 75.19 95 LEU A O 1
ATOM 768 N N . GLU A 1 96 ? -0.155 43 13.438 1 71 96 GLU A N 1
ATOM 769 C CA . GLU A 1 96 ? -0.874 43.688 14.516 1 71 96 GLU A CA 1
ATOM 770 C C . GLU A 1 96 ? 0.083 44.156 15.602 1 71 96 GLU A C 1
ATOM 772 O O . GLU A 1 96 ? -0.107 45.25 16.172 1 71 96 GLU A O 1
ATOM 777 N N . GLN A 1 97 ? 1.069 43.312 15.852 1 65.44 97 GLN A N 1
ATOM 778 C CA . GLN A 1 97 ? 2.076 43.719 16.828 1 65.44 97 GLN A CA 1
ATOM 779 C C . GLN A 1 97 ? 2.934 44.875 16.281 1 65.44 97 GLN A C 1
ATOM 781 O O . GLN A 1 97 ? 3.32 45.75 17.031 1 65.44 97 GLN A O 1
ATOM 786 N N . GLY A 1 98 ? 3.49 44.688 15.109 1 61.56 98 GLY A N 1
ATOM 787 C CA . GLY A 1 98 ? 4.23 45.812 14.516 1 61.56 98 GLY A CA 1
ATOM 788 C C . GLY A 1 98 ? 3.449 47.094 14.477 1 61.56 98 GLY A C 1
ATOM 789 O O . GLY A 1 98 ? 4.02 48.188 14.633 1 61.56 98 GLY A O 1
ATOM 790 N N . ARG A 1 99 ? 2.168 47.188 14.297 1 60.44 99 ARG A N 1
ATOM 791 C CA . ARG A 1 99 ? 1.324 48.375 14.312 1 60.44 99 ARG A CA 1
ATOM 792 C C . ARG A 1 99 ? 1.268 48.969 15.711 1 60.44 99 ARG A C 1
ATOM 794 O O . ARG A 1 99 ? 1.239 50.188 15.867 1 60.44 99 ARG A O 1
ATOM 801 N N . ILE A 1 100 ? 1.376 48.25 16.734 1 53.94 100 ILE A N 1
ATOM 802 C CA . ILE A 1 100 ? 1.361 48.719 18.109 1 53.94 100 ILE A CA 1
ATOM 803 C C . ILE A 1 100 ? 2.719 49.344 18.453 1 53.94 100 ILE A C 1
ATOM 805 O O . ILE A 1 100 ? 2.791 50.375 19.109 1 53.94 100 ILE A O 1
ATOM 809 N N . SER A 1 101 ? 3.809 48.688 18.094 1 56.5 101 SER A N 1
ATOM 810 C CA . SER A 1 101 ? 5.137 49.219 18.375 1 56.5 101 SER A CA 1
ATOM 811 C C . SER A 1 101 ? 5.355 50.562 17.688 1 56.5 101 SER A C 1
ATOM 813 O O . SER A 1 101 ? 5.98 51.438 18.25 1 56.5 101 SER A O 1
ATOM 815 N N . GLU A 1 102 ? 4.969 50.781 16.484 1 57.44 102 GLU A N 1
ATOM 816 C CA . GLU A 1 102 ? 5.098 52.062 15.812 1 57.44 102 GLU A CA 1
ATOM 817 C C . GLU A 1 102 ? 4.277 53.125 16.516 1 57.44 102 GLU A C 1
ATOM 819 O O . GLU A 1 102 ? 4.66 54.312 16.516 1 57.44 102 GLU A O 1
ATOM 824 N N . ARG A 1 103 ? 3.23 52.906 17.094 1 53.59 103 ARG A N 1
ATOM 825 C CA . ARG A 1 103 ? 2.43 53.906 17.812 1 53.59 103 ARG A CA 1
ATOM 826 C C . ARG A 1 103 ? 3.074 54.281 19.141 1 53.59 103 ARG A C 1
ATOM 828 O O . ARG A 1 103 ? 2.797 55.344 19.703 1 53.59 103 ARG A O 1
ATOM 835 N N . ALA A 1 104 ? 3.846 53.5 19.766 1 53.41 104 ALA A N 1
ATOM 836 C CA . ALA A 1 104 ? 4.434 53.781 21.078 1 53.41 104 ALA A CA 1
ATOM 837 C C . ALA A 1 104 ? 5.727 54.562 20.938 1 53.41 104 ALA A C 1
ATOM 839 O O . ALA A 1 104 ? 6.344 54.938 21.938 1 53.41 104 ALA A O 1
ATOM 840 N N . GLU A 1 105 ? 6.332 54.75 19.797 1 52.5 105 GLU A N 1
ATOM 841 C CA . GLU A 1 105 ? 7.508 55.625 19.781 1 52.5 105 GLU A CA 1
ATOM 842 C C . GLU A 1 105 ? 7.137 57.062 20.062 1 52.5 105 GLU A C 1
ATOM 844 O O . GLU A 1 105 ? 6.316 57.656 19.359 1 52.5 105 GLU A O 1
ATOM 849 N N . PRO A 1 106 ? 7.281 57.5 21.25 1 53.34 106 PRO A N 1
ATOM 850 C CA . PRO A 1 106 ? 7.078 58.906 21.578 1 53.34 106 PRO A CA 1
ATOM 851 C C . PRO A 1 106 ? 7.84 59.844 20.641 1 53.34 106 PRO A C 1
ATOM 853 O O . PRO A 1 106 ? 8.977 59.531 20.25 1 53.34 106 PRO A O 1
ATOM 856 N N . LYS A 1 107 ? 7.215 60.594 19.672 1 49.62 107 LYS A N 1
ATOM 857 C CA . LYS A 1 107 ? 7.859 61.75 19.016 1 49.62 107 LYS A CA 1
ATOM 858 C C . LYS A 1 107 ? 8.602 62.594 20.031 1 49.62 107 LYS A C 1
ATOM 860 O O . LYS A 1 107 ? 7.977 63.312 20.812 1 49.62 107 LYS A O 1
ATOM 865 N N . PHE A 1 108 ? 9.672 62.281 20.578 1 48.62 108 PHE A N 1
ATOM 866 C CA . PHE A 1 108 ? 10.5 63.281 21.203 1 48.62 108 PHE A CA 1
ATOM 867 C C . PHE A 1 108 ? 10.844 64.375 20.203 1 48.62 108 PHE A C 1
ATOM 869 O O . PHE A 1 108 ? 11.477 64.125 19.172 1 48.62 108 PHE A O 1
ATOM 876 N N . GLU A 1 109 ? 9.883 65.375 19.984 1 38.19 109 GLU A N 1
ATOM 877 C CA . GLU A 1 109 ? 10.508 66.688 19.844 1 38.19 109 GLU A CA 1
ATOM 878 C C . GLU A 1 109 ? 11.188 67.125 21.141 1 38.19 109 GLU A C 1
ATOM 880 O O . GLU A 1 109 ? 10.727 66.812 22.234 1 38.19 109 GLU A O 1
ATOM 885 N N . MET B 1 1 ? -25.016 -3.273 0.804 1 62.47 1 MET B N 1
ATOM 886 C CA . MET B 1 1 ? -25.156 -4.211 -0.307 1 62.47 1 MET B CA 1
ATOM 887 C C . MET B 1 1 ? -24.109 -5.32 -0.215 1 62.47 1 MET B C 1
ATOM 889 O O . MET B 1 1 ? -23 -5.09 0.243 1 62.47 1 MET B O 1
ATOM 893 N N . SER B 1 2 ? -24.5 -6.629 -0.357 1 83 2 SER B N 1
ATOM 894 C CA . SER B 1 2 ? -23.75 -7.824 -0.015 1 83 2 SER B CA 1
ATOM 895 C C . SER B 1 2 ? -22.688 -8.125 -1.071 1 83 2 SER B C 1
ATOM 897 O O . SER B 1 2 ? -22.828 -7.723 -2.229 1 83 2 SER B O 1
ATOM 899 N N . ALA B 1 3 ? -21.578 -8.617 -0.745 1 87.06 3 ALA B N 1
ATOM 900 C CA . ALA B 1 3 ? -20.531 -9.031 -1.671 1 87.06 3 ALA B CA 1
ATOM 901 C C . ALA B 1 3 ? -21.062 -10.062 -2.666 1 87.06 3 ALA B C 1
ATOM 903 O O . ALA B 1 3 ? -21.859 -10.93 -2.305 1 87.06 3 ALA B O 1
ATOM 904 N N . GLN B 1 4 ? -20.906 -9.773 -3.973 1 91.56 4 GLN B N 1
ATOM 905 C CA . GLN B 1 4 ? -21.281 -10.688 -5.043 1 91.56 4 GLN B CA 1
ATOM 906 C C . GLN B 1 4 ? -20.062 -11.219 -5.781 1 91.56 4 GLN B C 1
ATOM 908 O O . GLN B 1 4 ? -19.047 -10.523 -5.895 1 91.56 4 GLN B O 1
ATOM 913 N N . PRO B 1 5 ? -20.25 -12.406 -6.316 1 94.19 5 PRO B N 1
ATOM 914 C CA . PRO B 1 5 ? -19.125 -12.961 -7.078 1 94.19 5 PRO B CA 1
ATOM 915 C C . PRO B 1 5 ? -18.875 -12.211 -8.383 1 94.19 5 PRO B C 1
ATOM 917 O O . PRO B 1 5 ? -19.828 -11.891 -9.109 1 94.19 5 PRO B O 1
ATOM 920 N N . VAL B 1 6 ? -17.641 -11.906 -8.664 1 95 6 VAL B N 1
ATOM 921 C CA . VAL B 1 6 ? -17.219 -11.219 -9.875 1 95 6 VAL B CA 1
ATOM 922 C C . VAL B 1 6 ? -16.078 -11.992 -10.539 1 95 6 VAL B C 1
ATOM 924 O O . VAL B 1 6 ? -15.109 -12.367 -9.883 1 95 6 VAL B O 1
ATOM 927 N N . ASP B 1 7 ? -16.25 -12.242 -11.844 1 95.12 7 ASP B N 1
ATOM 928 C CA . ASP B 1 7 ? -15.188 -12.875 -12.617 1 95.12 7 ASP B CA 1
ATOM 929 C C . ASP B 1 7 ? -14.227 -11.836 -13.188 1 95.12 7 ASP B C 1
ATOM 931 O O . ASP B 1 7 ? -14.656 -10.875 -13.836 1 95.12 7 ASP B O 1
ATOM 935 N N . ILE B 1 8 ? -12.93 -12.086 -12.961 1 95.44 8 ILE B N 1
ATOM 936 C CA . ILE B 1 8 ? -11.938 -11.148 -13.477 1 95.44 8 ILE B CA 1
ATOM 937 C C . ILE B 1 8 ? -10.797 -11.922 -14.133 1 95.44 8 ILE B C 1
ATOM 939 O O . ILE B 1 8 ? -10.492 -13.047 -13.742 1 95.44 8 ILE B O 1
ATOM 943 N N . GLN B 1 9 ? -10.273 -11.273 -15.195 1 95.81 9 GLN B N 1
ATOM 944 C CA . GLN B 1 9 ? -9.133 -11.844 -15.898 1 95.81 9 GLN B CA 1
ATOM 945 C C . GLN B 1 9 ? -7.852 -11.07 -15.578 1 95.81 9 GLN B C 1
ATOM 947 O O . GLN B 1 9 ? -7.789 -9.852 -15.773 1 95.81 9 GLN B O 1
ATOM 952 N N . ILE B 1 10 ? -6.895 -11.797 -15.102 1 97.19 10 ILE B N 1
ATOM 953 C CA . ILE B 1 10 ? -5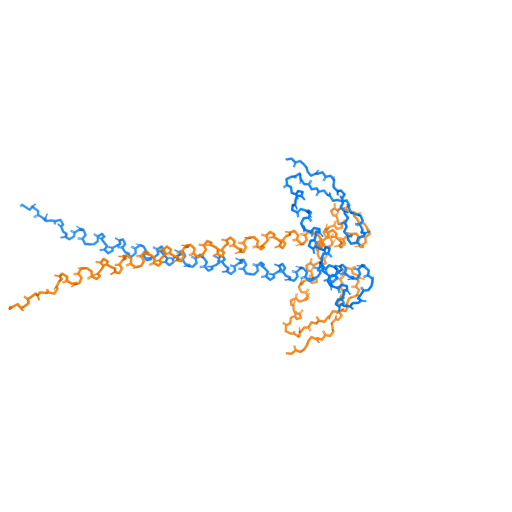.613 -11.172 -14.789 1 97.19 10 ILE B CA 1
ATOM 954 C C . ILE B 1 10 ? -4.477 -12 -15.375 1 97.19 10 ILE B C 1
ATOM 956 O O . ILE B 1 10 ? -4.289 -13.164 -15.008 1 97.19 10 ILE B O 1
ATOM 960 N N . PHE B 1 11 ? -3.672 -11.383 -16.219 1 97.38 11 PHE B N 1
ATOM 961 C CA . PHE B 1 11 ? -2.479 -11.977 -16.812 1 97.38 11 PHE B CA 1
ATOM 962 C C . PHE B 1 11 ? -2.795 -13.344 -17.422 1 97.38 11 PHE B C 1
ATOM 964 O O . PHE B 1 11 ? -2.076 -14.312 -17.172 1 97.38 11 PHE B O 1
ATOM 971 N N . GLY B 1 12 ? -3.934 -13.406 -18.031 1 94.69 12 GLY B N 1
ATOM 972 C CA . GLY B 1 12 ? -4.352 -14.602 -18.75 1 94.69 12 GLY B CA 1
ATOM 973 C C . GLY B 1 12 ? -5.051 -15.617 -17.859 1 94.69 12 GLY B C 1
ATOM 974 O O . GLY B 1 12 ? -5.406 -16.703 -18.312 1 94.69 12 GLY B O 1
ATOM 975 N N . ARG B 1 13 ? -5.254 -15.211 -16.594 1 95.56 13 ARG B N 1
ATOM 976 C CA . ARG B 1 13 ? -5.918 -16.109 -15.664 1 95.56 13 ARG B CA 1
ATOM 977 C C . ARG B 1 13 ? -7.297 -15.578 -15.281 1 95.56 13 ARG B C 1
ATOM 979 O O . ARG B 1 13 ? -7.473 -14.375 -15.094 1 95.56 13 ARG B O 1
ATOM 986 N N . SER B 1 14 ? -8.211 -16.547 -15.164 1 95.12 14 SER B N 1
ATOM 987 C CA . SER B 1 14 ? -9.555 -16.188 -14.719 1 95.12 14 SER B CA 1
ATOM 988 C C . SER B 1 14 ? -9.727 -16.422 -13.227 1 95.12 14 SER B C 1
ATOM 990 O O . SER B 1 14 ? -9.445 -17.516 -12.727 1 95.12 14 SER B O 1
ATOM 992 N N . LEU B 1 15 ? -10.203 -15.375 -12.523 1 94.88 15 LEU B N 1
ATOM 993 C CA . LEU B 1 15 ? -10.398 -15.414 -11.078 1 94.88 15 LEU B CA 1
ATOM 994 C C . LEU B 1 15 ? -11.82 -15.016 -10.711 1 94.88 15 LEU B C 1
ATOM 996 O O . LEU B 1 15 ? -12.414 -14.148 -11.352 1 94.88 15 LEU B O 1
ATOM 1000 N N . ARG B 1 16 ? -12.352 -15.727 -9.766 1 93.38 16 ARG B N 1
ATOM 1001 C CA . ARG B 1 16 ? -13.641 -15.352 -9.195 1 93.38 16 ARG B CA 1
ATOM 1002 C C . ARG B 1 16 ? -13.477 -14.789 -7.785 1 93.38 16 ARG B C 1
ATOM 1004 O O . ARG B 1 16 ? -12.93 -15.461 -6.906 1 93.38 16 ARG B O 1
ATOM 1011 N N . VAL B 1 17 ? -13.883 -13.531 -7.594 1 94.5 17 VAL B N 1
ATOM 1012 C CA . VAL B 1 17 ? -13.719 -12.883 -6.297 1 94.5 17 VAL B CA 1
ATOM 1013 C C . VAL B 1 17 ? -15.039 -12.242 -5.867 1 94.5 17 VAL B C 1
ATOM 1015 O O . VAL B 1 17 ? -15.836 -11.82 -6.711 1 94.5 17 VAL B O 1
ATOM 1018 N N . ASN B 1 18 ? -15.297 -12.219 -4.539 1 93.44 18 ASN B N 1
ATOM 1019 C CA . ASN B 1 18 ? -16.484 -11.547 -4.012 1 93.44 18 ASN B CA 1
ATOM 1020 C C . ASN B 1 18 ? -16.234 -10.055 -3.787 1 93.44 18 ASN B C 1
ATOM 1022 O O . ASN B 1 18 ? -15.25 -9.68 -3.145 1 93.44 18 ASN B O 1
ATOM 1026 N N . CYS B 1 19 ? -17.094 -9.219 -4.332 1 95 19 CYS B N 1
ATOM 1027 C CA . CYS B 1 19 ? -16.891 -7.773 -4.25 1 95 19 CYS B CA 1
ATOM 1028 C C . CYS B 1 19 ? -18.234 -7.043 -4.148 1 95 19 CYS B C 1
ATOM 1030 O O . CYS B 1 19 ? -19.156 -7.312 -4.918 1 95 19 CYS B O 1
ATOM 1032 N N . PRO B 1 20 ? -18.328 -6.168 -3.203 1 93.81 20 PRO B N 1
ATOM 1033 C CA . PRO B 1 20 ? -19.5 -5.297 -3.215 1 93.81 20 PRO B CA 1
ATOM 1034 C C . PRO B 1 20 ? -19.594 -4.457 -4.484 1 93.81 20 PRO B C 1
ATOM 1036 O O . PRO B 1 20 ? -18.578 -4.016 -5.02 1 93.81 20 PRO B O 1
ATOM 1039 N N . PRO B 1 21 ? -20.844 -4.191 -4.914 1 93.5 21 PRO B N 1
ATOM 1040 C CA . PRO B 1 21 ? -21.031 -3.445 -6.164 1 93.5 21 PRO B CA 1
ATOM 1041 C C . PRO B 1 21 ? -20.359 -2.076 -6.137 1 93.5 21 PRO B C 1
ATOM 1043 O O . PRO B 1 21 ? -19.828 -1.623 -7.16 1 93.5 21 PRO B O 1
ATOM 1046 N N . GLU B 1 22 ? -20.281 -1.513 -5.039 1 93.94 22 GLU B N 1
ATOM 1047 C CA . GLU B 1 22 ? -19.719 -0.168 -4.918 1 93.94 22 GLU B CA 1
ATOM 1048 C C . GLU B 1 22 ? -18.203 -0.19 -5.031 1 93.94 22 GLU B C 1
ATOM 1050 O O . GLU B 1 22 ? -17.578 0.855 -5.207 1 93.94 22 GLU B O 1
ATOM 1055 N N . GLN B 1 23 ? -17.578 -1.359 -4.977 1 94.31 23 GLN B N 1
ATOM 1056 C CA . GLN B 1 23 ? -16.125 -1.478 -5.02 1 94.31 23 GLN B CA 1
ATOM 1057 C C . GLN B 1 23 ? -15.664 -2.076 -6.348 1 94.31 23 GLN B C 1
ATOM 1059 O O . GLN B 1 23 ? -14.477 -2.371 -6.52 1 94.31 23 GLN B O 1
ATOM 1064 N N . ARG B 1 24 ? -16.516 -2.197 -7.262 1 94.88 24 ARG B N 1
ATOM 1065 C CA . ARG B 1 24 ? -16.203 -2.855 -8.523 1 94.88 24 ARG B CA 1
ATOM 1066 C C . ARG B 1 24 ? -15.141 -2.076 -9.297 1 94.88 24 ARG B C 1
ATOM 1068 O O . ARG B 1 24 ? -14.219 -2.666 -9.859 1 94.88 24 ARG B O 1
ATOM 1075 N N . ASP B 1 25 ? -15.289 -0.811 -9.359 1 96.12 25 ASP B N 1
ATOM 1076 C CA . ASP B 1 25 ? -14.312 0.013 -10.062 1 96.12 25 ASP B CA 1
ATOM 1077 C C . ASP B 1 25 ? -12.93 -0.107 -9.422 1 96.12 25 ASP B C 1
ATOM 1079 O O . ASP B 1 25 ? -11.922 -0.206 -10.125 1 96.12 25 ASP B O 1
ATOM 1083 N N . ALA B 1 26 ? -12.914 -0.08 -8.133 1 96.44 26 ALA B N 1
ATOM 1084 C CA . ALA B 1 26 ? -11.648 -0.216 -7.406 1 96.44 26 ALA B CA 1
ATOM 1085 C C . ALA B 1 26 ? -11.016 -1.577 -7.668 1 96.44 26 ALA B C 1
ATOM 1087 O O . ALA B 1 26 ? -9.789 -1.681 -7.812 1 96.44 26 ALA B O 1
ATOM 1088 N N . LEU B 1 27 ? -11.844 -2.566 -7.754 1 96.69 27 LEU B N 1
ATOM 1089 C CA . LEU B 1 27 ? -11.359 -3.908 -8.07 1 96.69 27 LEU B CA 1
ATOM 1090 C C . LEU B 1 27 ? -10.727 -3.949 -9.453 1 96.69 27 LEU B C 1
ATOM 1092 O O . LEU B 1 27 ? -9.633 -4.5 -9.625 1 96.69 27 LEU B O 1
ATOM 1096 N N . ASN B 1 28 ? -11.359 -3.377 -10.375 1 96.94 28 ASN B N 1
ATOM 1097 C CA . ASN B 1 28 ? -10.844 -3.35 -11.734 1 96.94 28 ASN B CA 1
ATOM 1098 C C . ASN B 1 28 ? -9.531 -2.572 -11.828 1 96.94 28 ASN B C 1
ATOM 1100 O O . ASN B 1 28 ? -8.617 -2.967 -12.555 1 96.94 28 ASN B O 1
ATOM 1104 N N . GLN B 1 29 ? -9.461 -1.562 -11.141 1 97.69 29 GLN B N 1
ATOM 1105 C CA . GLN B 1 29 ? -8.227 -0.778 -11.117 1 97.69 29 GLN B CA 1
ATOM 1106 C C . GLN B 1 29 ? -7.074 -1.585 -10.531 1 97.69 29 GLN B C 1
ATOM 1108 O O . GLN B 1 29 ? -5.949 -1.532 -11.031 1 97.69 29 GLN B O 1
ATOM 1113 N N . ALA B 1 30 ? -7.379 -2.27 -9.453 1 98.25 30 ALA B N 1
ATOM 1114 C CA . ALA B 1 30 ? -6.367 -3.129 -8.844 1 98.25 30 ALA B CA 1
ATOM 1115 C C . ALA B 1 30 ? -5.902 -4.207 -9.82 1 98.25 30 ALA B C 1
ATOM 1117 O O . ALA B 1 30 ? -4.707 -4.5 -9.906 1 98.25 30 ALA B O 1
ATOM 1118 N N . ALA B 1 31 ? -6.836 -4.754 -10.547 1 98.31 31 ALA B N 1
ATOM 1119 C CA . ALA B 1 31 ? -6.516 -5.77 -11.539 1 98.31 31 ALA B CA 1
ATOM 1120 C C . ALA B 1 31 ? -5.621 -5.203 -12.641 1 98.31 31 ALA B C 1
ATOM 1122 O O . ALA B 1 31 ? -4.648 -5.84 -13.047 1 98.31 31 ALA B O 1
ATOM 1123 N N . ASP B 1 32 ? -5.98 -4.047 -13.07 1 98.06 32 ASP B N 1
ATOM 1124 C CA . ASP B 1 32 ? -5.191 -3.383 -14.102 1 98.06 32 ASP B CA 1
ATOM 1125 C C . ASP B 1 32 ? -3.77 -3.109 -13.617 1 98.06 32 ASP B C 1
ATOM 1127 O O . ASP B 1 32 ? -2.801 -3.332 -14.344 1 98.06 32 ASP B O 1
ATOM 1131 N N . GLU B 1 33 ? -3.646 -2.646 -12.453 1 98.44 33 GLU B N 1
ATOM 1132 C CA . GLU B 1 33 ? -2.338 -2.387 -11.859 1 98.44 33 GLU B CA 1
ATOM 1133 C C . GLU B 1 33 ? -1.513 -3.668 -11.758 1 98.44 33 GLU B C 1
ATOM 1135 O O . GLU B 1 33 ? -0.334 -3.684 -12.117 1 98.44 33 GLU B O 1
ATOM 1140 N N . LEU B 1 34 ? -2.16 -4.672 -11.258 1 98.69 34 LEU B N 1
ATOM 1141 C CA . LEU B 1 34 ? -1.456 -5.941 -11.125 1 98.69 34 LEU B CA 1
ATOM 1142 C C . LEU B 1 34 ? -1.011 -6.465 -12.492 1 98.69 34 LEU B C 1
ATOM 1144 O O . LEU B 1 34 ? 0.12 -6.93 -12.641 1 98.69 34 LEU B O 1
ATOM 1148 N N . ASN B 1 35 ? -1.872 -6.367 -13.477 1 98.56 35 ASN B N 1
ATOM 1149 C CA . ASN B 1 35 ? -1.528 -6.777 -14.836 1 98.56 35 ASN B CA 1
ATOM 1150 C C . ASN B 1 35 ? -0.295 -6.039 -15.344 1 98.56 35 ASN B C 1
ATOM 1152 O O . ASN B 1 35 ? 0.615 -6.656 -15.906 1 98.56 35 ASN B O 1
ATOM 1156 N N . GLN B 1 36 ? -0.316 -4.801 -15.164 1 98.31 36 GLN B N 1
ATOM 1157 C CA . GLN B 1 36 ? 0.8 -3.977 -15.609 1 98.31 36 GLN B CA 1
ATOM 1158 C C . GLN B 1 36 ? 2.088 -4.352 -14.883 1 98.31 36 GLN B C 1
ATOM 1160 O O . GLN B 1 36 ? 3.148 -4.461 -15.5 1 98.31 36 GLN B O 1
ATOM 1165 N N . ARG B 1 37 ? 2.014 -4.562 -13.602 1 98.31 37 ARG B N 1
ATOM 1166 C CA . ARG B 1 37 ? 3.174 -4.93 -12.797 1 98.31 37 ARG B CA 1
ATOM 1167 C C . ARG B 1 37 ? 3.752 -6.27 -13.25 1 98.31 37 ARG B C 1
ATOM 1169 O O . ARG B 1 37 ? 4.973 -6.434 -13.32 1 98.31 37 ARG B O 1
ATOM 1176 N N . LEU B 1 38 ? 2.848 -7.156 -13.484 1 98.5 38 LEU B N 1
ATOM 1177 C CA . LEU B 1 38 ? 3.293 -8.477 -13.93 1 98.5 38 LEU B CA 1
ATOM 1178 C C . LEU B 1 38 ? 3.973 -8.383 -15.289 1 98.5 38 LEU B C 1
ATOM 1180 O O . LEU B 1 38 ? 5.008 -9.016 -15.516 1 98.5 38 LEU B O 1
ATOM 1184 N N . GLN B 1 39 ? 3.393 -7.617 -16.172 1 97.88 39 GLN B N 1
ATOM 1185 C CA . GLN B 1 39 ? 3.986 -7.43 -17.484 1 97.88 39 GLN B CA 1
ATOM 1186 C C . GLN B 1 39 ? 5.375 -6.801 -17.391 1 97.88 39 GLN B C 1
ATOM 1188 O O . GLN B 1 39 ? 6.332 -7.293 -17.984 1 97.88 39 GLN B O 1
ATOM 1193 N N . ASP B 1 40 ? 5.527 -5.781 -16.656 1 98.12 40 ASP B N 1
ATOM 1194 C CA . ASP B 1 40 ? 6.805 -5.102 -16.469 1 98.12 40 ASP B CA 1
ATOM 1195 C C . ASP B 1 40 ? 7.84 -6.039 -15.852 1 98.12 40 ASP B C 1
ATOM 1197 O O . ASP B 1 40 ? 8.992 -6.066 -16.266 1 98.12 40 ASP B O 1
ATOM 1201 N N . LEU B 1 41 ? 7.383 -6.719 -14.812 1 97.56 41 LEU B N 1
ATOM 1202 C CA . LEU B 1 41 ? 8.266 -7.637 -14.102 1 97.56 41 LEU B CA 1
ATOM 1203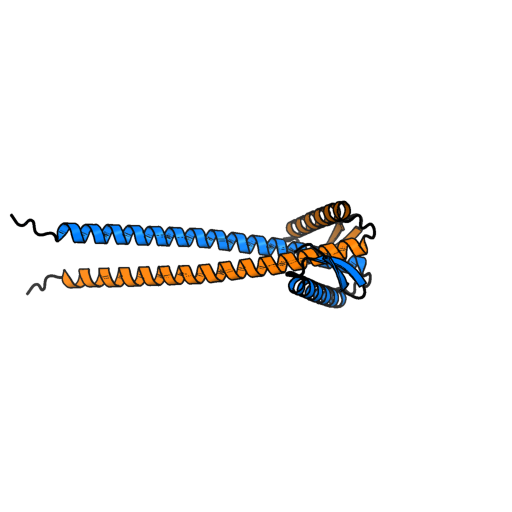 C C . LEU B 1 41 ? 8.766 -8.742 -15.023 1 97.56 41 LEU B C 1
ATOM 1205 O O . LEU B 1 41 ? 9.938 -9.125 -14.969 1 97.56 41 LEU B O 1
ATOM 1209 N N . LYS B 1 42 ? 7.859 -9.258 -15.828 1 97.25 42 LYS B N 1
ATOM 1210 C CA . LYS B 1 42 ? 8.227 -10.289 -16.797 1 97.25 42 LYS B CA 1
ATOM 1211 C C . LYS B 1 42 ? 9.336 -9.805 -17.734 1 97.25 42 LYS B C 1
ATOM 1213 O O . LYS B 1 42 ? 10.312 -10.516 -17.969 1 97.25 42 LYS B O 1
ATOM 1218 N N . VAL B 1 43 ? 9.148 -8.594 -18.25 1 96.75 43 VAL B N 1
ATOM 1219 C CA . VAL B 1 43 ? 10.109 -8.023 -19.203 1 96.75 43 VAL B CA 1
ATOM 1220 C C . VAL B 1 43 ? 11.445 -7.797 -18.5 1 96.75 43 VAL B C 1
ATOM 1222 O O . VAL B 1 43 ? 12.5 -8.117 -19.047 1 96.75 43 VAL B O 1
ATOM 1225 N N . ARG B 1 44 ? 11.43 -7.383 -17.344 1 94.69 44 ARG B N 1
ATOM 1226 C CA . ARG B 1 44 ? 12.633 -6.988 -16.609 1 94.69 44 ARG B CA 1
ATOM 1227 C C . ARG B 1 44 ? 13.398 -8.211 -16.125 1 94.69 44 ARG B C 1
ATOM 1229 O O . ARG B 1 44 ? 14.625 -8.211 -16.094 1 94.69 44 ARG B O 1
ATOM 1236 N N . THR B 1 45 ? 12.742 -9.227 -15.688 1 93.25 45 THR B N 1
ATOM 1237 C CA . THR B 1 45 ? 13.391 -10.328 -14.992 1 93.25 45 THR B CA 1
ATOM 1238 C C . THR B 1 45 ? 13.508 -11.547 -15.906 1 93.25 45 THR B C 1
ATOM 1240 O O . THR B 1 45 ? 14.273 -12.469 -15.617 1 93.25 45 THR B O 1
ATOM 1243 N N . ARG B 1 46 ? 12.672 -11.688 -16.984 1 92.06 46 ARG B N 1
ATOM 1244 C CA . ARG B 1 46 ? 12.617 -12.789 -17.922 1 92.06 46 ARG B CA 1
ATOM 1245 C C . ARG B 1 46 ? 12.117 -14.062 -17.266 1 92.06 46 ARG B C 1
ATOM 1247 O O . ARG B 1 46 ? 12.359 -15.172 -17.75 1 92.06 46 ARG B O 1
ATOM 1254 N N . VAL B 1 47 ? 11.555 -13.844 -16.062 1 93.31 47 VAL B N 1
ATOM 1255 C CA . VAL B 1 47 ? 10.875 -14.961 -15.414 1 93.31 47 VAL B CA 1
ATOM 1256 C C . VAL B 1 47 ? 9.688 -15.406 -16.266 1 93.31 47 VAL B C 1
ATOM 1258 O O . VAL B 1 47 ? 8.844 -14.594 -16.641 1 93.31 47 VAL B O 1
ATOM 1261 N N . THR B 1 48 ? 9.633 -16.672 -16.531 1 92.31 48 THR B N 1
ATOM 1262 C CA . THR B 1 48 ? 8.586 -17.156 -17.438 1 92.31 48 THR B CA 1
ATOM 1263 C C . THR B 1 48 ? 7.52 -17.922 -16.656 1 92.31 48 THR B C 1
ATOM 1265 O O . THR B 1 48 ? 6.371 -18 -17.094 1 92.31 48 THR B O 1
ATOM 1268 N N . ASN B 1 49 ? 7.883 -18.469 -15.531 1 95.06 49 ASN B N 1
ATOM 1269 C CA . ASN B 1 49 ? 6.906 -19.156 -14.688 1 95.06 49 ASN B CA 1
ATOM 1270 C C . ASN B 1 49 ? 5.934 -18.156 -14.047 1 95.06 49 ASN B C 1
ATOM 1272 O O . ASN B 1 49 ? 6.332 -17.328 -13.242 1 95.06 49 ASN B O 1
ATOM 1276 N N . THR B 1 50 ? 4.691 -18.25 -14.367 1 96.19 50 THR B N 1
ATOM 1277 C CA . THR B 1 50 ? 3.676 -17.281 -13.961 1 96.19 50 THR B CA 1
ATOM 1278 C C . THR B 1 50 ? 3.514 -17.281 -12.445 1 96.19 50 THR B C 1
ATOM 1280 O O . THR B 1 50 ? 3.396 -16.219 -11.828 1 96.19 50 THR B O 1
ATOM 1283 N N . GLU B 1 51 ? 3.477 -18.484 -11.867 1 96.44 51 GLU B N 1
ATOM 1284 C CA . GLU B 1 51 ? 3.342 -18.562 -10.414 1 96.44 51 GLU B CA 1
ATOM 1285 C C . GLU B 1 51 ? 4.473 -17.812 -9.711 1 96.44 51 GLU B C 1
ATOM 1287 O O . GLU B 1 51 ? 4.227 -17.047 -8.773 1 96.44 51 GLU B O 1
ATOM 1292 N N . GLN B 1 52 ? 5.684 -18.047 -10.172 1 96.44 52 GLN B N 1
ATOM 1293 C CA . GLN B 1 52 ? 6.836 -17.359 -9.602 1 96.44 52 GLN B CA 1
ATOM 1294 C C . GLN B 1 52 ? 6.73 -15.844 -9.812 1 96.44 52 GLN B C 1
ATOM 1296 O O . GLN B 1 52 ? 7.016 -15.062 -8.898 1 96.44 52 GLN B O 1
ATOM 1301 N N . LEU B 1 53 ? 6.316 -15.508 -10.977 1 97.56 53 LEU B N 1
ATOM 1302 C CA . LEU B 1 53 ? 6.168 -14.094 -11.336 1 97.56 53 LEU B CA 1
ATOM 1303 C C . LEU B 1 53 ? 5.199 -13.398 -10.391 1 97.56 53 LEU B C 1
ATOM 1305 O O . LEU B 1 53 ? 5.488 -12.305 -9.891 1 97.56 53 LEU B O 1
ATOM 1309 N N . VAL B 1 54 ? 4.066 -14 -10.125 1 98.44 54 VAL B N 1
ATOM 1310 C CA . VAL B 1 54 ? 3.047 -13.367 -9.297 1 98.44 54 VAL B CA 1
ATOM 1311 C C . VAL B 1 54 ? 3.516 -13.32 -7.848 1 98.44 54 VAL B C 1
ATOM 1313 O O . VAL B 1 54 ? 3.219 -12.367 -7.121 1 98.44 54 VAL B O 1
ATOM 1316 N N . PHE B 1 55 ? 4.289 -14.289 -7.379 1 98.5 55 PHE B N 1
ATOM 1317 C CA . PHE B 1 55 ? 4.863 -14.242 -6.039 1 98.5 55 PHE B CA 1
ATOM 1318 C C . PHE B 1 55 ? 5.785 -13.039 -5.887 1 98.5 55 PHE B C 1
ATOM 1320 O O . PHE B 1 55 ? 5.711 -12.312 -4.891 1 98.5 55 PHE B O 1
ATOM 1327 N N . ILE B 1 56 ? 6.594 -12.844 -6.848 1 97.88 56 ILE B N 1
ATOM 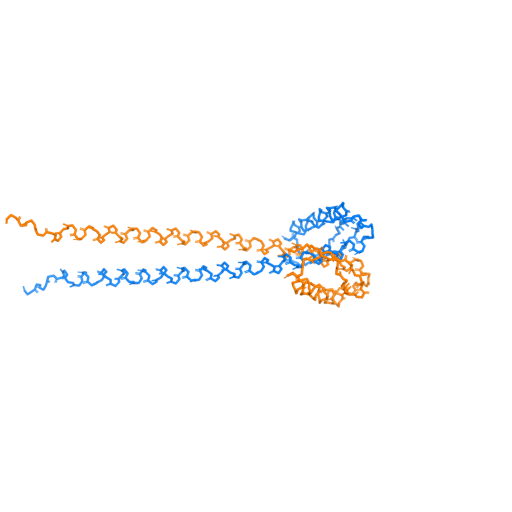1328 C CA . ILE B 1 56 ? 7.547 -11.742 -6.789 1 97.88 56 ILE B CA 1
ATOM 1329 C C . ILE B 1 56 ? 6.797 -10.406 -6.801 1 97.88 56 ILE B C 1
ATOM 1331 O O . ILE B 1 56 ? 7.117 -9.5 -6.027 1 97.88 56 ILE B O 1
ATOM 1335 N N . ALA B 1 57 ? 5.797 -10.32 -7.641 1 98.44 57 ALA B N 1
ATOM 1336 C CA . ALA B 1 57 ? 4.996 -9.102 -7.695 1 98.44 57 ALA B CA 1
ATOM 1337 C C . ALA B 1 57 ? 4.301 -8.836 -6.363 1 98.44 57 ALA B C 1
ATOM 1339 O O . ALA B 1 57 ? 4.309 -7.711 -5.863 1 98.44 57 ALA B O 1
ATOM 1340 N N . ALA B 1 58 ? 3.693 -9.867 -5.836 1 98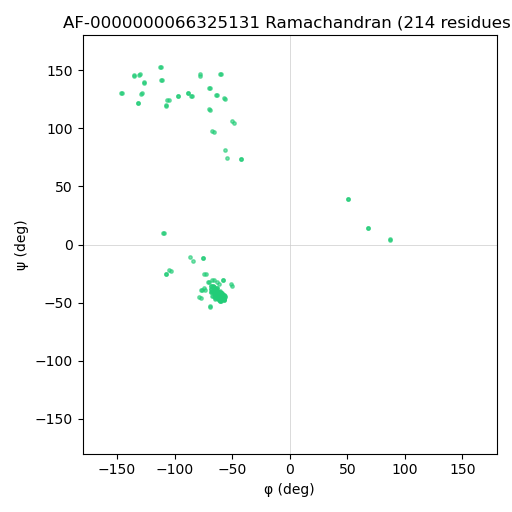.75 58 ALA B N 1
ATOM 1341 C CA . ALA B 1 58 ? 2.992 -9.75 -4.559 1 98.75 58 ALA B CA 1
ATOM 1342 C C . ALA B 1 58 ? 3.941 -9.305 -3.451 1 98.75 58 ALA B C 1
ATOM 1344 O O . ALA B 1 58 ? 3.59 -8.461 -2.623 1 98.75 58 ALA B O 1
ATOM 1345 N N . LEU B 1 59 ? 5.098 -9.883 -3.469 1 98.12 59 LEU B N 1
ATOM 1346 C CA . LEU B 1 59 ? 6.129 -9.508 -2.506 1 98.12 59 LEU B CA 1
ATOM 1347 C C . LEU B 1 59 ? 6.484 -8.031 -2.631 1 98.12 59 LEU B C 1
ATOM 1349 O O . LEU B 1 59 ? 6.535 -7.312 -1.63 1 98.12 59 LEU B O 1
ATOM 1353 N N . ASN B 1 60 ? 6.715 -7.625 -3.811 1 97.56 60 ASN B N 1
ATOM 1354 C CA . ASN B 1 60 ? 7.047 -6.23 -4.07 1 97.56 60 ASN B CA 1
ATOM 1355 C C . ASN B 1 60 ? 5.93 -5.293 -3.613 1 97.56 60 ASN B C 1
ATOM 1357 O O . ASN B 1 60 ? 6.195 -4.246 -3.021 1 97.56 60 ASN B O 1
ATOM 1361 N N . ILE B 1 61 ? 4.742 -5.699 -3.883 1 98.69 61 ILE B N 1
ATOM 1362 C CA . ILE B 1 61 ? 3.604 -4.863 -3.518 1 98.69 61 ILE B CA 1
ATOM 1363 C C . ILE B 1 61 ? 3.477 -4.801 -1.997 1 98.69 61 ILE B C 1
ATOM 1365 O O . ILE B 1 61 ? 3.143 -3.752 -1.439 1 98.69 61 ILE B O 1
ATOM 1369 N N . CYS B 1 62 ? 3.699 -5.902 -1.305 1 98.62 62 CYS B N 1
ATOM 1370 C CA . CYS B 1 62 ? 3.727 -5.902 0.153 1 98.62 62 CYS B CA 1
ATOM 1371 C C . CYS B 1 62 ? 4.75 -4.902 0.679 1 98.62 62 CYS B C 1
ATOM 1373 O O . CYS B 1 62 ? 4.469 -4.148 1.613 1 98.62 62 CYS B O 1
ATOM 1375 N N . TYR B 1 63 ? 5.891 -4.918 0.078 1 97.69 63 TYR B N 1
ATOM 1376 C CA . TYR B 1 63 ? 6.953 -3.994 0.454 1 97.69 63 TYR B CA 1
ATOM 1377 C C . TYR B 1 63 ? 6.512 -2.547 0.265 1 97.69 63 TYR B C 1
ATOM 1379 O O . TYR B 1 63 ? 6.672 -1.721 1.168 1 97.69 63 TYR B O 1
ATOM 1387 N N . GLU B 1 64 ? 5.945 -2.242 -0.825 1 98.12 64 GLU B N 1
ATOM 1388 C CA . GLU B 1 64 ? 5.48 -0.894 -1.141 1 98.12 64 GLU B CA 1
ATOM 1389 C C . GLU B 1 64 ? 4.363 -0.461 -0.197 1 98.12 64 GLU B C 1
ATOM 1391 O O . GLU B 1 64 ? 4.32 0.692 0.236 1 98.12 64 GLU B O 1
ATOM 1396 N N . LEU B 1 65 ? 3.475 -1.346 0.062 1 98.62 65 LEU B N 1
ATOM 1397 C CA . LEU B 1 65 ? 2.381 -1.052 0.983 1 98.62 65 LEU B CA 1
ATOM 1398 C C . LEU B 1 65 ? 2.918 -0.699 2.367 1 98.62 65 LEU B C 1
ATOM 1400 O O . LEU B 1 65 ? 2.465 0.267 2.984 1 98.62 65 LEU B O 1
ATOM 1404 N N . ALA B 1 66 ? 3.902 -1.48 2.828 1 97.88 66 ALA B N 1
ATOM 1405 C CA . ALA B 1 66 ? 4.52 -1.206 4.125 1 97.88 66 ALA B CA 1
ATOM 1406 C C . ALA B 1 66 ? 5.164 0.177 4.141 1 97.88 66 ALA B C 1
ATOM 1408 O O . ALA B 1 66 ? 5 0.931 5.105 1 97.88 66 ALA B O 1
ATOM 1409 N N . GLN B 1 67 ? 5.855 0.481 3.098 1 97.31 67 GLN B N 1
ATOM 1410 C CA . GLN B 1 67 ? 6.488 1.792 2.996 1 97.31 67 GLN B CA 1
ATOM 1411 C C . GLN B 1 67 ? 5.445 2.906 2.982 1 97.31 67 GLN B C 1
ATOM 1413 O O . GLN B 1 67 ? 5.633 3.945 3.619 1 97.31 67 GLN B O 1
ATOM 1418 N N . GLU B 1 68 ? 4.344 2.654 2.244 1 98.06 68 GLU B N 1
ATOM 1419 C CA . GLU B 1 68 ? 3.293 3.664 2.148 1 98.06 68 GLU B CA 1
ATOM 1420 C C . GLU B 1 68 ? 2.621 3.893 3.498 1 98.06 68 GLU B C 1
ATOM 1422 O O . GLU B 1 68 ? 2.271 5.023 3.84 1 98.06 68 GLU B O 1
ATOM 1427 N N . LYS B 1 69 ? 2.467 2.84 4.254 1 97.81 69 LYS B N 1
ATOM 1428 C CA . LYS B 1 69 ? 1.885 2.949 5.59 1 97.81 69 LYS B CA 1
ATOM 1429 C C . LYS B 1 69 ? 2.773 3.777 6.512 1 97.81 69 LYS B C 1
ATOM 1431 O O . LYS B 1 69 ? 2.273 4.547 7.336 1 97.81 69 LYS B O 1
ATOM 1436 N N . VAL B 1 70 ? 4.047 3.605 6.363 1 96.62 70 VAL B N 1
ATOM 1437 C CA . VAL B 1 70 ? 4.992 4.398 7.145 1 96.62 70 VAL B CA 1
ATOM 1438 C C . VAL B 1 70 ? 4.84 5.875 6.789 1 96.62 70 VAL B C 1
ATOM 1440 O O . VAL B 1 70 ? 4.801 6.73 7.676 1 96.62 70 VAL B O 1
ATOM 1443 N N . LYS B 1 71 ? 4.766 6.203 5.496 1 96.25 71 LYS B N 1
ATOM 1444 C CA . LYS B 1 71 ? 4.566 7.578 5.051 1 96.25 71 LYS B CA 1
ATOM 1445 C C . LYS B 1 71 ? 3.289 8.172 5.637 1 96.25 71 LYS B C 1
ATOM 1447 O O . LYS B 1 71 ? 3.287 9.305 6.113 1 96.25 71 LYS B O 1
ATOM 1452 N N . THR B 1 72 ? 2.248 7.387 5.539 1 96.44 72 THR B N 1
ATOM 1453 C CA . THR B 1 72 ? 0.957 7.828 6.055 1 96.44 72 THR B CA 1
ATOM 1454 C C . THR B 1 72 ? 1.052 8.156 7.543 1 96.44 72 THR B C 1
ATOM 1456 O O . THR B 1 72 ? 0.538 9.18 7.996 1 96.44 72 THR B O 1
ATOM 1459 N N . ARG B 1 73 ? 1.704 7.301 8.258 1 95.81 73 ARG B N 1
ATOM 1460 C CA . ARG B 1 73 ? 1.874 7.512 9.688 1 95.81 73 ARG B CA 1
ATOM 1461 C C . ARG B 1 73 ? 2.713 8.758 9.969 1 95.81 73 ARG B C 1
ATOM 1463 O O . ARG B 1 73 ? 2.398 9.531 10.867 1 95.81 73 ARG B O 1
ATOM 1470 N N . ASP B 1 74 ? 3.768 8.938 9.227 1 95.94 74 ASP B N 1
ATOM 1471 C CA . ASP B 1 74 ? 4.633 10.102 9.391 1 95.94 74 ASP B CA 1
ATOM 1472 C C . ASP B 1 74 ? 3.873 11.398 9.117 1 95.94 74 ASP B C 1
ATOM 1474 O O . ASP B 1 74 ? 4 12.367 9.859 1 95.94 74 ASP B O 1
ATOM 1478 N N . TYR B 1 75 ? 3.057 11.352 8.102 1 93.44 75 TYR B N 1
ATOM 1479 C CA . TYR B 1 75 ? 2.283 12.539 7.754 1 93.44 75 TYR B CA 1
ATOM 1480 C C . TYR B 1 75 ? 1.238 12.844 8.82 1 93.44 75 TYR B C 1
ATOM 1482 O O . TYR B 1 75 ? 1.024 14 9.18 1 93.44 75 TYR B O 1
ATOM 1490 N N . ALA B 1 76 ? 0.668 11.812 9.258 1 93.25 76 ALA B N 1
ATOM 1491 C CA . ALA B 1 76 ? -0.325 11.984 10.32 1 93.25 76 ALA B CA 1
ATOM 1492 C C . ALA B 1 76 ? 0.308 12.578 11.57 1 93.25 76 ALA B C 1
ATOM 1494 O O . ALA B 1 76 ? -0.24 13.5 12.18 1 93.25 76 ALA B O 1
ATOM 1495 N N . ALA B 1 77 ? 1.455 12.141 11.945 1 94 77 ALA B N 1
ATOM 1496 C CA . ALA B 1 77 ? 2.162 12.617 13.125 1 94 77 ALA B CA 1
ATOM 1497 C C . ALA B 1 77 ? 2.598 14.07 12.961 1 94 77 ALA B C 1
ATOM 1499 O O . ALA B 1 77 ? 2.48 14.867 13.891 1 94 77 ALA B O 1
ATOM 1500 N N . ASN B 1 78 ? 3.102 14.32 11.836 1 90.75 78 ASN B N 1
ATOM 1501 C CA . ASN B 1 78 ? 3.523 15.688 11.547 1 90.75 78 ASN B CA 1
ATOM 1502 C C . ASN B 1 78 ? 2.348 16.656 11.594 1 90.75 78 ASN B C 1
ATOM 1504 O O . ASN B 1 78 ? 2.479 17.781 12.094 1 90.75 78 ASN B O 1
ATOM 1508 N N . MET B 1 79 ? 1.256 16.234 11.031 1 88.81 79 MET B N 1
ATOM 1509 C CA . MET B 1 79 ? 0.049 17.047 11.055 1 88.81 79 MET B CA 1
ATOM 1510 C C . MET B 1 79 ? -0.388 17.328 12.492 1 88.81 79 MET B C 1
ATOM 1512 O O . MET B 1 79 ? -0.757 18.469 12.82 1 88.81 79 MET B O 1
ATOM 1516 N N . GLU B 1 80 ? -0.323 16.375 13.305 1 89.69 80 GLU B N 1
ATOM 1517 C CA . GLU B 1 80 ? -0.688 16.547 14.703 1 89.69 80 GLU B CA 1
ATOM 1518 C C . GLU B 1 80 ? 0.225 17.547 15.398 1 89.69 80 GLU B C 1
ATOM 1520 O O . GLU B 1 80 ? -0.24 18.391 16.172 1 89.69 80 GLU B O 1
ATOM 1525 N N . GLN B 1 81 ? 1.445 17.438 15.078 1 88.56 81 GLN B N 1
ATOM 1526 C CA . GLN B 1 81 ? 2.414 18.375 15.656 1 88.56 81 GLN B CA 1
ATOM 1527 C C . GLN B 1 81 ? 2.154 19.797 15.203 1 88.56 81 GLN B C 1
ATOM 1529 O O . GLN B 1 81 ? 2.217 20.734 16 1 88.56 81 GLN B O 1
ATOM 1534 N N . ARG B 1 82 ? 1.868 19.969 13.984 1 83.69 82 ARG B N 1
ATOM 1535 C CA . ARG B 1 82 ? 1.624 21.312 13.438 1 83.69 82 ARG B CA 1
ATOM 1536 C C . ARG B 1 82 ? 0.33 21.891 13.992 1 83.69 82 ARG B C 1
ATOM 1538 O O . ARG B 1 82 ? 0.254 23.094 14.266 1 83.69 82 ARG B O 1
ATOM 1545 N N . ILE B 1 83 ? -0.637 21.047 14.125 1 84.88 83 ILE B N 1
ATOM 1546 C CA . ILE B 1 83 ? -1.909 21.484 14.703 1 84.88 83 ILE B CA 1
ATOM 1547 C C . ILE B 1 83 ? -1.697 21.938 16.141 1 84.88 83 ILE B C 1
ATOM 1549 O O . ILE B 1 83 ? -2.229 22.984 16.547 1 84.88 83 ILE B O 1
ATOM 1553 N N . ARG B 1 84 ? -0.938 21.266 16.844 1 87.44 84 ARG B N 1
ATOM 1554 C CA . ARG B 1 84 ? -0.64 21.625 18.219 1 87.44 84 ARG B CA 1
ATOM 1555 C C . ARG B 1 84 ? 0.093 22.969 18.281 1 87.44 84 ARG B C 1
ATOM 1557 O O . ARG B 1 84 ? -0.22 23.812 19.125 1 87.44 84 ARG B O 1
ATOM 1564 N N . MET B 1 85 ? 0.992 23.109 17.422 1 81 85 MET B N 1
ATOM 1565 C CA . MET B 1 85 ? 1.735 24.375 17.359 1 81 85 MET B CA 1
ATOM 1566 C C . MET B 1 85 ? 0.811 25.547 17.047 1 81 85 MET B C 1
ATOM 1568 O O . MET B 1 85 ? 0.926 26.609 17.641 1 81 85 MET B O 1
ATOM 1572 N N . LEU B 1 86 ? -0.08 25.359 16.094 1 79.81 86 LEU B N 1
ATOM 1573 C CA . LEU B 1 86 ? -1.049 26.391 15.727 1 79.81 86 LEU B CA 1
ATOM 1574 C C . LEU B 1 86 ? -1.96 26.719 16.906 1 79.81 86 LEU B C 1
ATOM 1576 O O . LEU B 1 86 ? -2.238 27.906 17.156 1 79.81 86 LEU B O 1
ATOM 1580 N N . GLN B 1 87 ? -2.434 25.703 17.516 1 82.62 87 GLN B N 1
ATOM 1581 C CA . GLN B 1 87 ? -3.291 25.891 18.688 1 82.62 87 GLN B CA 1
ATOM 1582 C C . GLN B 1 87 ? -2.582 26.703 19.766 1 82.62 87 GLN B C 1
ATOM 1584 O O . GLN B 1 87 ? -3.17 27.609 20.344 1 82.62 87 GLN B O 1
ATOM 1589 N N . GLN B 1 88 ? -1.312 26.375 19.984 1 83.25 88 GLN B N 1
ATOM 1590 C CA . GLN B 1 88 ? -0.524 27.094 20.984 1 83.25 88 GLN B CA 1
ATOM 1591 C C . GLN B 1 88 ? -0.314 28.547 20.578 1 83.25 88 GLN B C 1
ATOM 1593 O O . GLN B 1 88 ? -0.395 29.453 21.406 1 83.25 88 GLN B O 1
ATOM 1598 N N . THR B 1 89 ? -0.058 28.766 19.312 1 75.75 89 THR B N 1
ATOM 1599 C CA . THR B 1 89 ? 0.156 30.125 18.812 1 75.75 89 THR B CA 1
ATOM 1600 C C . THR B 1 89 ? -1.116 30.953 18.953 1 75.75 89 THR B C 1
ATOM 1602 O O . THR B 1 89 ? -1.062 32.125 19.344 1 75.75 89 THR B O 1
ATOM 1605 N N . ILE B 1 90 ? -2.236 30.297 18.625 1 74.62 90 ILE B N 1
ATOM 1606 C CA . ILE B 1 90 ? -3.533 30.953 18.719 1 74.62 90 ILE B CA 1
ATOM 1607 C C . ILE B 1 90 ? -3.838 31.281 20.188 1 74.62 90 ILE B C 1
ATOM 1609 O O . ILE B 1 90 ? -4.293 32.375 20.5 1 74.62 90 ILE B O 1
ATOM 1613 N N . GLU B 1 91 ? -3.631 30.312 21.016 1 79.81 91 GLU B N 1
ATOM 1614 C CA . GLU B 1 91 ? -3.863 30.516 22.453 1 79.81 91 GLU B CA 1
ATOM 1615 C C . GLU B 1 91 ? -3.008 31.656 22.984 1 79.81 91 GLU B C 1
ATOM 1617 O O . GLU B 1 91 ? -3.492 32.5 23.75 1 79.81 91 GLU B O 1
ATOM 1622 N N . GLN B 1 92 ? -1.784 31.75 22.656 1 75.81 92 GLN B N 1
ATOM 1623 C CA . GLN B 1 92 ? -0.871 32.812 23.078 1 75.81 92 GLN B CA 1
ATOM 1624 C C . GLN B 1 92 ? -1.315 34.188 22.562 1 75.81 92 GLN B C 1
ATOM 1626 O O . GLN B 1 92 ? -1.258 35.156 23.297 1 75.81 92 GLN B O 1
ATOM 1631 N N . ALA B 1 93 ? -1.736 34.188 21.297 1 71.25 93 ALA B N 1
ATOM 1632 C CA . ALA B 1 93 ? -2.199 35.438 20.703 1 71.25 93 ALA B CA 1
ATOM 1633 C C . ALA B 1 93 ? -3.455 35.969 21.406 1 71.25 93 ALA B C 1
ATOM 1635 O O . ALA B 1 93 ? -3.605 37.156 21.641 1 71.25 93 ALA B O 1
ATOM 1636 N N . LEU B 1 94 ? -4.359 35 21.719 1 72.19 94 LEU B N 1
ATOM 1637 C CA . LEU B 1 94 ? -5.602 35.344 22.391 1 72.19 94 LEU B CA 1
ATOM 1638 C C . LEU B 1 94 ? -5.332 35.844 23.812 1 72.19 94 LEU B C 1
ATOM 1640 O O . LEU B 1 94 ? -5.98 36.75 24.297 1 72.19 94 LEU B O 1
ATOM 1644 N N . LEU B 1 95 ? -4.406 35.344 24.469 1 75 95 LEU B N 1
ATOM 1645 C CA . LEU B 1 95 ? -4.02 35.75 25.812 1 75 95 LEU B CA 1
ATOM 1646 C C . LEU B 1 95 ? -3.408 37.156 25.797 1 75 95 LEU B C 1
ATOM 1648 O O . LEU B 1 95 ? -3.686 37.969 26.672 1 75 95 LEU B O 1
ATOM 1652 N N . GLU B 1 96 ? -2.688 37.5 24.797 1 70.81 96 GLU B N 1
ATOM 1653 C CA . GLU B 1 96 ? -2.051 38.812 24.656 1 70.81 96 GLU B CA 1
ATOM 1654 C C . GLU B 1 96 ? -3.074 39.875 24.312 1 70.81 96 GLU B C 1
ATOM 1656 O O . GLU B 1 96 ? -2.975 41.031 24.797 1 70.81 96 GLU B O 1
ATOM 1661 N N . GLN B 1 97 ? -4.004 39.5 23.469 1 64.75 97 GLN B N 1
ATOM 1662 C CA . GLN B 1 97 ? -5.07 40.438 23.141 1 64.75 97 GLN B CA 1
ATOM 1663 C C . GLN B 1 97 ? -5.98 40.656 24.344 1 64.75 97 GLN B C 1
ATOM 1665 O O . GLN B 1 97 ? -6.453 41.781 24.562 1 64.75 97 GLN B O 1
ATOM 1670 N N . GLY B 1 98 ? -6.508 39.625 24.938 1 61.28 98 GLY B N 1
ATOM 1671 C CA . GLY B 1 98 ? -7.301 39.781 26.141 1 61.28 98 GLY B CA 1
ATOM 1672 C C . GLY B 1 98 ? -6.602 40.625 27.203 1 61.28 98 GLY B C 1
ATOM 1673 O O . GLY B 1 98 ? -7.246 41.375 27.922 1 61.28 98 GLY B O 1
ATOM 1674 N N . ARG B 1 99 ? -5.332 40.625 27.422 1 60.16 99 ARG B N 1
ATOM 1675 C CA . ARG B 1 99 ? -4.57 41.438 28.344 1 60.16 99 ARG B CA 1
ATOM 1676 C C . ARG B 1 99 ? -4.605 42.906 27.938 1 60.16 99 ARG B C 1
ATOM 1678 O O . ARG B 1 99 ? -4.672 43.781 28.797 1 60.16 99 ARG B O 1
ATOM 1685 N N . ILE B 1 100 ? -4.707 43.25 26.719 1 53.91 100 ILE B N 1
ATOM 1686 C CA . ILE B 1 100 ? -4.781 44.625 26.234 1 53.91 100 ILE B CA 1
ATOM 1687 C C . ILE B 1 100 ? -6.188 45.156 26.438 1 53.91 100 ILE B C 1
ATOM 1689 O O . ILE B 1 100 ? -6.359 46.312 26.844 1 53.91 100 ILE B O 1
ATOM 1693 N N . SER B 1 101 ? -7.219 44.406 26.109 1 56.31 101 SER B N 1
ATOM 1694 C CA . SER B 1 101 ? -8.594 44.875 26.297 1 56.31 101 SER B CA 1
ATOM 1695 C C . SER B 1 101 ? -8.883 45.156 27.766 1 56.31 101 SER B C 1
ATOM 1697 O O . SER B 1 101 ? -9.602 46.094 28.094 1 56.31 101 SER B O 1
ATOM 1699 N N . GLU B 1 102 ? -8.492 44.375 28.719 1 57.62 102 GLU B N 1
ATOM 1700 C CA . GLU B 1 102 ? -8.695 44.656 30.141 1 57.62 102 GLU B CA 1
ATOM 1701 C C . GLU B 1 102 ? -7.984 45.938 30.562 1 57.62 102 GLU B C 1
ATOM 1703 O O . GLU B 1 102 ? -8.453 46.625 31.469 1 57.62 102 GLU B O 1
ATOM 1708 N N . ARG B 1 103 ? -6.934 46.281 30.078 1 53.84 103 ARG B N 1
ATOM 1709 C CA . ARG B 1 103 ? -6.238 47.531 30.438 1 53.84 103 ARG B CA 1
ATOM 1710 C C . ARG B 1 103 ? -6.957 48.75 29.859 1 53.84 103 ARG B C 1
ATOM 1712 O O . ARG B 1 103 ? -6.785 49.844 30.359 1 53.84 103 ARG B O 1
ATOM 1719 N N . ALA B 1 104 ? -7.691 48.688 28.828 1 53.62 104 ALA B N 1
ATOM 1720 C CA . ALA B 1 104 ? -8.344 49.812 28.203 1 53.62 104 ALA B CA 1
ATOM 1721 C C . ALA B 1 104 ? -9.672 50.156 28.875 1 53.62 104 ALA B C 1
ATOM 1723 O O . ALA B 1 104 ? -10.359 51.094 28.5 1 53.62 104 ALA B O 1
ATOM 1724 N N . GLU B 1 105 ? -10.25 49.344 29.703 1 52.5 105 GLU B N 1
ATOM 1725 C CA . GLU B 1 105 ? -11.484 49.812 30.344 1 52.5 105 GLU B CA 1
ATOM 1726 C C . GLU B 1 105 ? -11.219 51 31.281 1 52.5 105 GLU B C 1
ATOM 1728 O O . GLU B 1 105 ? -10.422 50.875 32.219 1 52.5 105 GLU B O 1
ATOM 1733 N N . PRO B 1 106 ? -11.414 52.156 30.859 1 54.59 106 PRO B N 1
ATOM 1734 C CA . PRO B 1 106 ? -11.32 53.312 31.719 1 54.59 106 PRO B CA 1
ATOM 1735 C C . PRO B 1 106 ? -12.102 53.156 33.031 1 54.59 106 PRO B C 1
ATOM 1737 O O . PRO B 1 106 ? -13.211 52.625 33.031 1 54.59 106 PRO B O 1
ATOM 1740 N N . LYS B 1 107 ? -11.508 52.906 34.281 1 50.69 107 LYS B N 1
ATOM 1741 C CA . LYS B 1 107 ? -12.195 53.094 35.562 1 50.69 107 LYS B CA 1
ATOM 1742 C C . LYS B 1 107 ? -13.008 54.375 35.562 1 50.69 107 LYS B C 1
ATOM 1744 O O . LYS B 1 107 ? -12.445 55.469 35.625 1 50.69 107 LYS B O 1
ATOM 1749 N N . PHE B 1 108 ? -14.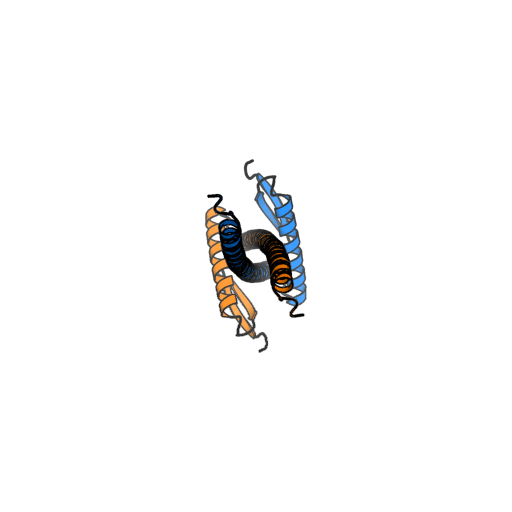086 54.5 34.938 1 50.28 108 PHE B N 1
ATOM 1750 C CA . PHE B 1 108 ? -14.984 55.594 35.312 1 50.28 108 PHE B CA 1
ATOM 1751 C C . PHE B 1 108 ? -15.32 55.562 36.812 1 50.28 108 PHE B C 1
ATOM 1753 O O . PHE B 1 108 ? -15.906 54.594 37.281 1 50.28 108 PHE B O 1
ATOM 1760 N N . GLU B 1 109 ? -14.328 55.969 37.688 1 38.75 109 GLU B N 1
ATOM 1761 C CA . GLU B 1 109 ? -14.961 56.688 38.781 1 38.75 109 GLU B CA 1
ATOM 1762 C C . GLU B 1 109 ? -15.617 57.969 38.312 1 38.75 109 GLU B C 1
ATOM 1764 O O . GLU B 1 109 ? -15.133 58.625 37.375 1 38.75 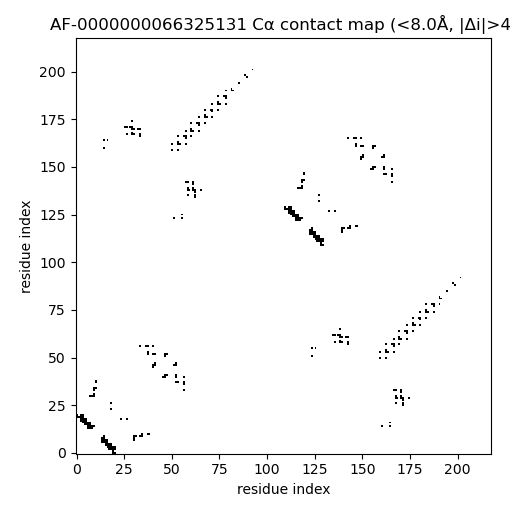109 GLU B O 1
#

pLDDT: mean 88.08, std 14.53, range [38.19, 98.75]

Secondary structure (DSSP, 8-state):
---EEEEEEETTEEEEEEE-GGGHHHHHHHHHHHHHHHHHHHHHH----HHHHHHHHHHHHHHHHHHHHHHHHHHHHHHHHHHHHHHHHHHHHHHHHHHHHHHTS----/---EEEEEEETTEEEEEEE-GGGHHHHHHHHHHHHHHHHHHHHHH----HHHHHHHHHHHHHHHHHHHHHHHHHHHHHHHHHHHHHHHHHHHHHHHHHHHHHHTS----

Organism: Cronobacter sakazakii (strain ATCC BAA-894) (NCBI:txid290339)